Protein AF-H3HBF3-F1 (afdb_monomer_lite)

Structure (mmCIF, N/CA/C/O backbone):
data_AF-H3HBF3-F1
#
_entry.id   AF-H3HBF3-F1
#
loop_
_atom_site.group_PDB
_atom_site.id
_atom_site.type_symbol
_atom_site.label_atom_id
_atom_site.label_alt_id
_atom_site.label_comp_id
_atom_site.label_asym_id
_atom_site.label_entity_id
_atom_site.label_seq_id
_atom_site.pdbx_PDB_ins_code
_atom_site.Cartn_x
_atom_site.Cartn_y
_atom_site.Cartn_z
_atom_site.occupancy
_atom_site.B_iso_or_equiv
_atom_site.auth_seq_id
_atom_site.auth_comp_id
_atom_site.auth_asym_id
_atom_site.auth_atom_id
_atom_site.pdbx_PDB_model_num
ATOM 1 N N . MET A 1 1 ? 35.790 15.451 68.134 1.00 61.22 1 MET A N 1
ATOM 2 C CA . MET A 1 1 ? 35.251 16.235 66.993 1.00 61.22 1 MET A CA 1
ATOM 3 C C . MET A 1 1 ? 36.183 16.200 65.778 1.00 61.22 1 MET A C 1
ATOM 5 O O . MET A 1 1 ? 35.712 15.838 64.713 1.00 61.22 1 MET A O 1
ATOM 9 N N . LYS A 1 2 ? 37.495 16.465 65.924 1.00 71.06 2 LYS A N 1
ATOM 10 C CA . LYS A 1 2 ? 38.479 16.310 64.826 1.00 71.06 2 LYS A CA 1
ATOM 11 C C . LYS A 1 2 ? 38.533 14.896 64.229 1.00 71.06 2 LYS A C 1
ATOM 13 O O . LYS A 1 2 ? 38.604 14.757 63.019 1.00 71.06 2 LYS A O 1
ATOM 18 N N . GLU A 1 3 ? 38.403 13.863 65.058 1.00 75.19 3 GLU A N 1
ATOM 19 C CA . GLU A 1 3 ? 38.384 12.466 64.590 1.00 75.19 3 GLU A CA 1
ATOM 20 C C . GLU A 1 3 ? 37.154 12.120 63.742 1.00 75.19 3 GLU A C 1
ATOM 22 O O . GLU A 1 3 ? 37.237 11.296 62.841 1.00 75.19 3 GLU A O 1
ATOM 27 N N . LEU A 1 4 ? 36.022 12.790 63.981 1.00 75.75 4 LEU A N 1
ATOM 28 C CA . LEU A 1 4 ? 34.782 12.547 63.242 1.00 75.75 4 LEU A CA 1
ATOM 29 C C . LEU A 1 4 ? 34.831 13.180 61.842 1.00 75.75 4 LEU A C 1
ATOM 31 O O . LEU A 1 4 ? 34.313 12.612 60.887 1.00 75.75 4 LEU A O 1
ATOM 35 N N . LEU A 1 5 ? 35.509 14.327 61.724 1.00 73.94 5 LEU A N 1
ATOM 36 C CA . LEU A 1 5 ? 35.784 14.982 60.444 1.00 73.94 5 LEU A CA 1
ATOM 37 C C . LEU A 1 5 ? 36.803 14.193 59.616 1.00 73.94 5 LEU A C 1
ATOM 39 O O . LEU A 1 5 ? 36.559 13.954 58.440 1.00 73.94 5 LEU A O 1
ATOM 43 N N . LEU A 1 6 ? 37.880 13.709 60.243 1.00 78.12 6 LEU A N 1
ATOM 44 C CA . LEU A 1 6 ? 38.864 12.833 59.594 1.00 78.12 6 LEU A CA 1
ATOM 45 C C . LEU A 1 6 ? 38.233 11.529 59.095 1.00 78.12 6 LEU A C 1
ATOM 47 O O . LEU A 1 6 ? 38.548 11.072 58.000 1.00 78.12 6 LEU A O 1
ATOM 51 N N . TYR A 1 7 ? 37.306 10.957 59.866 1.00 77.75 7 TYR A N 1
ATOM 52 C CA . TYR A 1 7 ? 36.574 9.766 59.449 1.00 77.75 7 TYR A CA 1
ATOM 53 C C . TYR A 1 7 ? 35.676 10.025 58.229 1.00 77.75 7 TYR A C 1
ATOM 55 O O . TYR A 1 7 ? 35.668 9.209 57.313 1.00 77.75 7 TYR A O 1
ATOM 63 N N . GLU A 1 8 ? 34.951 11.149 58.169 1.00 71.06 8 GLU A N 1
ATOM 64 C CA . GLU A 1 8 ? 34.132 11.503 56.993 1.00 71.06 8 GLU A CA 1
ATOM 65 C C . GLU A 1 8 ? 34.975 11.822 55.755 1.00 71.06 8 GLU A C 1
ATOM 67 O O . GLU A 1 8 ? 34.680 11.345 54.660 1.00 71.06 8 GLU A O 1
ATOM 72 N N . GLU A 1 9 ? 36.065 12.566 55.920 1.00 76.00 9 GLU A N 1
ATOM 73 C CA . GLU A 1 9 ? 36.954 12.934 54.818 1.00 76.00 9 GLU A CA 1
ATOM 74 C C . GLU A 1 9 ? 37.641 11.695 54.221 1.00 76.00 9 GLU A C 1
ATOM 76 O O . GLU A 1 9 ? 37.708 11.538 53.002 1.00 76.00 9 GLU A O 1
ATOM 81 N N . GLN A 1 10 ? 38.026 10.734 55.068 1.00 74.81 10 GLN A N 1
ATOM 82 C CA . GLN A 1 10 ? 38.541 9.435 54.636 1.00 74.81 10 GLN A CA 1
ATOM 83 C C . GLN A 1 10 ? 37.452 8.564 53.984 1.00 74.81 10 GLN A C 1
ATOM 85 O O . GLN A 1 10 ? 37.728 7.819 53.039 1.00 74.81 10 GLN A O 1
ATOM 90 N N . ARG A 1 11 ? 36.195 8.669 54.433 1.00 70.69 11 ARG A N 1
ATOM 91 C CA . ARG A 1 11 ? 35.059 7.948 53.836 1.00 70.69 11 ARG A CA 1
ATOM 92 C C . ARG A 1 11 ? 34.704 8.477 52.443 1.00 70.69 11 ARG A C 1
ATOM 94 O O . ARG A 1 11 ? 34.339 7.681 51.575 1.00 70.69 11 ARG A O 1
ATOM 101 N N . LEU A 1 12 ? 34.833 9.787 52.221 1.00 67.69 12 LEU A N 1
ATOM 102 C CA . LEU A 1 12 ? 34.652 10.434 50.918 1.00 67.69 12 LEU A CA 1
ATOM 103 C C . LEU A 1 12 ? 35.855 10.198 49.990 1.00 67.69 12 LEU A C 1
ATOM 105 O O . LEU A 1 12 ? 35.659 9.829 48.834 1.00 67.69 12 LEU A O 1
ATOM 109 N N . GLY A 1 13 ? 37.085 10.318 50.503 1.00 69.06 13 GLY A N 1
ATOM 110 C CA . GLY A 1 13 ? 38.325 10.113 49.742 1.00 69.06 13 GLY A CA 1
ATOM 111 C C . GLY A 1 13 ? 38.521 8.681 49.234 1.00 69.06 13 GLY A C 1
ATOM 112 O O . GLY A 1 13 ? 39.077 8.478 48.159 1.00 69.06 13 GLY A O 1
ATOM 113 N N . ASN A 1 14 ? 37.986 7.686 49.949 1.00 70.69 14 ASN A N 1
ATOM 114 C CA . ASN A 1 14 ? 38.025 6.279 49.537 1.00 70.69 14 ASN A CA 1
ATOM 115 C C . ASN A 1 14 ? 36.893 5.880 48.567 1.00 70.69 14 ASN A C 1
ATOM 117 O O . ASN A 1 14 ? 36.740 4.696 48.267 1.00 70.69 14 ASN A O 1
ATOM 121 N N . GLY A 1 15 ? 36.055 6.822 48.114 1.00 60.47 15 GLY A N 1
ATOM 122 C CA . GLY A 1 15 ? 34.966 6.542 47.166 1.00 60.47 15 GLY A CA 1
ATOM 123 C C . GLY A 1 15 ? 33.865 5.613 47.704 1.00 60.47 15 GLY A C 1
ATOM 124 O O . GLY A 1 15 ? 33.044 5.107 46.940 1.00 60.47 15 GLY A O 1
ATOM 125 N N . LEU A 1 16 ? 33.807 5.375 49.021 1.00 57.94 16 LEU A N 1
ATOM 126 C CA . LEU A 1 16 ? 32.832 4.464 49.641 1.00 57.94 16 LEU A CA 1
ATOM 127 C C . LEU A 1 16 ? 31.390 4.985 49.536 1.00 57.94 16 LEU A C 1
ATOM 129 O O . LEU A 1 16 ? 30.446 4.194 49.538 1.00 57.94 16 LEU A O 1
ATOM 133 N N . ALA A 1 17 ? 31.209 6.305 49.421 1.00 56.38 17 ALA A N 1
ATOM 134 C CA . ALA A 1 17 ? 29.904 6.922 49.188 1.00 56.38 17 ALA A CA 1
ATOM 135 C C . ALA A 1 17 ? 29.362 6.607 47.780 1.00 56.38 17 ALA A C 1
ATOM 137 O O . ALA A 1 17 ? 28.198 6.234 47.639 1.00 56.38 17 ALA A O 1
ATOM 138 N N . THR A 1 18 ? 30.218 6.664 46.757 1.00 54.78 18 THR A N 1
ATOM 139 C CA . THR A 1 18 ? 29.896 6.277 45.374 1.00 54.78 18 THR A CA 1
ATOM 140 C C . THR A 1 18 ? 29.667 4.769 45.262 1.00 54.78 18 THR A C 1
ATOM 142 O O . THR A 1 18 ? 28.679 4.335 44.678 1.00 54.78 18 THR A O 1
ATOM 145 N N . GLN A 1 19 ? 30.486 3.962 45.946 1.00 54.47 19 GLN A N 1
ATOM 146 C CA . GLN A 1 19 ? 30.358 2.500 45.961 1.00 54.47 19 GLN A CA 1
ATOM 147 C C . GLN A 1 19 ? 29.068 1.997 46.644 1.00 54.47 19 GLN A C 1
ATOM 149 O O . GLN A 1 19 ? 28.591 0.902 46.337 1.00 54.47 19 GLN A O 1
ATOM 154 N N . ARG A 1 20 ? 28.480 2.779 47.566 1.00 54.47 20 ARG A N 1
ATOM 155 C CA . ARG A 1 20 ? 27.161 2.488 48.159 1.00 54.47 20 ARG A CA 1
ATOM 156 C C . ARG A 1 20 ? 25.996 2.890 47.257 1.00 54.47 20 ARG A C 1
ATOM 158 O O . ARG A 1 20 ? 25.002 2.169 47.250 1.00 54.47 20 ARG A O 1
ATOM 165 N N . MET A 1 21 ? 26.113 3.982 46.498 1.00 52.38 21 MET A N 1
ATOM 166 C CA . MET A 1 21 ? 25.098 4.362 45.506 1.00 52.38 21 MET A CA 1
ATOM 167 C C . MET A 1 21 ? 25.022 3.331 44.373 1.00 52.38 21 MET A C 1
ATOM 169 O O . MET A 1 21 ? 23.942 2.799 44.117 1.00 52.38 21 MET A O 1
ATOM 173 N N . ASP A 1 22 ? 26.166 2.941 43.803 1.00 51.56 22 ASP A N 1
ATOM 174 C CA . ASP A 1 22 ? 26.237 2.009 42.664 1.00 51.56 22 ASP A CA 1
ATOM 175 C C . ASP A 1 22 ? 25.873 0.553 43.010 1.00 51.56 22 ASP A C 1
ATOM 177 O O . ASP A 1 22 ? 25.608 -0.254 42.123 1.00 51.56 22 ASP A O 1
ATOM 181 N N . ARG A 1 23 ? 25.832 0.182 44.298 1.00 54.72 23 ARG A N 1
ATOM 182 C CA . ARG A 1 23 ? 25.410 -1.164 44.741 1.00 54.72 23 ARG A CA 1
ATOM 183 C C . ARG A 1 23 ? 23.905 -1.326 44.921 1.00 54.72 23 ARG A C 1
ATOM 185 O O . ARG A 1 23 ? 23.450 -2.451 45.111 1.00 54.72 23 ARG A O 1
ATOM 192 N N . SER A 1 24 ? 23.145 -0.234 44.920 1.00 54.19 24 SER A N 1
ATOM 193 C CA . SER A 1 24 ? 21.720 -0.274 45.273 1.00 54.19 24 SER A CA 1
ATOM 194 C C . SER A 1 24 ? 20.779 -0.453 44.081 1.00 54.19 24 SER A C 1
ATOM 196 O O . SER A 1 24 ? 19.608 -0.761 44.289 1.00 54.19 24 SER A O 1
ATOM 198 N N . LYS A 1 25 ? 21.280 -0.342 42.845 1.00 56.12 25 LYS A N 1
ATOM 199 C CA . LYS A 1 25 ? 20.540 -0.699 41.630 1.00 56.12 25 LYS A CA 1
ATOM 200 C C . LYS A 1 25 ? 21.495 -1.332 40.624 1.00 56.12 25 LYS A C 1
ATOM 202 O O . LYS A 1 25 ? 22.527 -0.753 40.302 1.00 56.12 25 LYS A O 1
ATOM 207 N N . SER A 1 26 ? 21.160 -2.527 40.137 1.00 62.09 26 SER A N 1
ATOM 208 C CA . SER A 1 26 ? 21.835 -3.098 38.964 1.00 62.09 26 SER A CA 1
ATOM 209 C C . SER A 1 26 ? 21.691 -2.119 37.791 1.00 62.09 26 SER A C 1
ATOM 211 O O . SER A 1 26 ? 20.635 -1.500 37.646 1.00 62.09 26 SER A O 1
ATOM 213 N N . LYS A 1 27 ? 22.704 -2.007 36.920 1.00 59.00 27 LYS A N 1
ATOM 214 C CA . LYS A 1 27 ? 22.585 -1.247 35.660 1.00 59.00 27 LYS A CA 1
ATOM 215 C C . LYS A 1 27 ? 21.344 -1.664 34.863 1.00 59.00 27 LYS A C 1
ATOM 217 O O . LYS A 1 27 ? 20.732 -0.824 34.224 1.00 59.00 27 LYS A O 1
ATOM 222 N N . GLU A 1 28 ? 20.928 -2.925 34.958 1.00 58.91 28 GLU A N 1
ATOM 223 C CA . GLU A 1 28 ? 19.710 -3.439 34.319 1.00 58.91 28 GLU A CA 1
ATOM 224 C C . GLU A 1 28 ? 18.435 -2.891 34.971 1.00 58.91 28 GLU A C 1
ATOM 226 O O . GLU A 1 28 ? 17.514 -2.516 34.261 1.00 58.91 28 GLU A O 1
ATOM 231 N N . GLN A 1 29 ? 18.391 -2.758 36.301 1.00 57.78 29 GLN A N 1
ATOM 232 C CA . GLN A 1 29 ? 17.255 -2.142 37.005 1.00 57.78 29 GLN A CA 1
ATOM 233 C C . GLN A 1 29 ? 17.170 -0.633 36.764 1.00 57.78 29 GLN A C 1
ATOM 235 O O . GLN A 1 29 ? 16.081 -0.067 36.777 1.00 57.78 29 GLN A O 1
ATOM 240 N N . GLN A 1 30 ? 18.312 0.025 36.558 1.00 57.91 30 GLN A N 1
ATOM 241 C CA . GLN A 1 30 ? 18.355 1.443 36.214 1.00 57.91 30 GLN A CA 1
ATOM 242 C C . GLN A 1 30 ? 17.895 1.670 34.765 1.00 57.91 30 GLN A C 1
ATOM 244 O O . GLN A 1 30 ? 17.031 2.505 34.533 1.00 57.91 30 GLN A O 1
A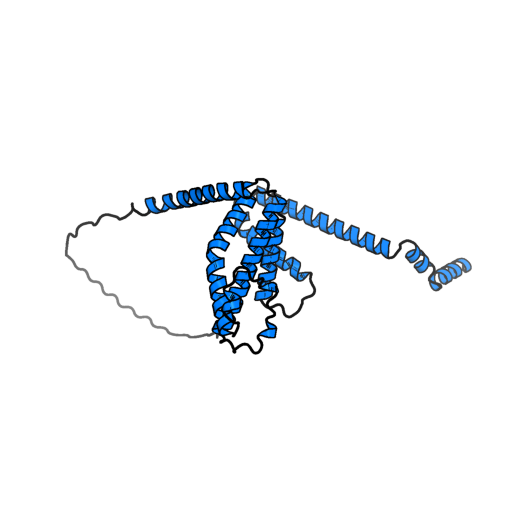TOM 249 N N . VAL A 1 31 ? 18.367 0.847 33.820 1.00 56.41 31 VAL A N 1
ATOM 250 C CA . VAL A 1 31 ? 17.905 0.857 32.420 1.00 56.41 31 VAL A CA 1
ATOM 251 C C . VAL A 1 31 ? 16.420 0.493 32.313 1.00 56.41 31 VAL A C 1
ATOM 253 O O . VAL A 1 31 ? 15.704 1.104 31.528 1.00 56.41 31 VAL A O 1
ATOM 256 N N . GLN A 1 32 ? 15.935 -0.455 33.118 1.00 57.00 32 GLN A N 1
ATOM 257 C CA . GLN A 1 32 ? 14.523 -0.833 33.144 1.00 57.00 32 GLN A CA 1
ATOM 258 C C . GLN A 1 32 ? 13.639 0.281 33.730 1.00 57.00 32 GLN A C 1
ATOM 260 O O . GLN A 1 32 ? 12.598 0.586 33.158 1.00 57.00 32 GLN A O 1
ATOM 265 N N . GLY A 1 33 ? 14.067 0.936 34.815 1.00 61.25 33 GLY A N 1
ATOM 266 C CA . GLY A 1 33 ? 13.334 2.063 35.402 1.00 61.25 33 GLY A CA 1
ATOM 267 C C . GLY A 1 33 ? 13.245 3.279 34.474 1.00 61.25 33 GLY A C 1
ATOM 268 O O . GLY A 1 33 ? 12.185 3.896 34.387 1.00 61.25 33 GLY A O 1
ATOM 269 N N . ASP A 1 34 ? 14.321 3.586 33.744 1.00 59.28 34 ASP A N 1
ATOM 270 C CA . ASP A 1 34 ? 14.332 4.675 32.759 1.00 59.28 34 ASP A CA 1
ATOM 271 C C . ASP A 1 34 ? 13.423 4.343 31.557 1.00 59.28 34 ASP A C 1
ATOM 273 O O . ASP A 1 34 ? 12.635 5.181 31.124 1.00 59.28 34 ASP A O 1
ATOM 277 N N . GLN A 1 35 ? 13.432 3.093 31.076 1.00 64.25 35 GLN A N 1
ATOM 278 C CA . GLN A 1 35 ? 12.541 2.642 29.997 1.00 64.25 35 GLN A CA 1
ATOM 279 C C . GLN A 1 35 ? 11.061 2.624 30.402 1.00 64.25 35 GLN A C 1
ATOM 281 O O . GLN A 1 35 ? 10.200 2.951 29.586 1.00 64.25 35 GLN A O 1
ATOM 286 N N . GLU A 1 36 ? 10.744 2.260 31.645 1.00 66.88 36 GLU A N 1
ATOM 287 C CA . GLU A 1 36 ? 9.374 2.285 32.169 1.00 66.88 36 GLU A CA 1
ATOM 288 C C . GLU A 1 36 ? 8.861 3.724 32.348 1.00 66.88 36 GLU A C 1
ATOM 290 O O . GLU A 1 36 ? 7.704 4.013 32.026 1.00 66.88 36 GLU A O 1
ATOM 295 N N . ALA A 1 37 ? 9.720 4.646 32.799 1.00 69.19 37 ALA A N 1
ATOM 296 C CA . ALA A 1 37 ? 9.390 6.065 32.903 1.00 69.19 37 ALA A CA 1
ATOM 297 C C . ALA A 1 37 ? 9.159 6.703 31.522 1.00 69.19 37 ALA A C 1
ATOM 299 O O . ALA A 1 37 ? 8.152 7.389 31.326 1.00 69.19 37 ALA A O 1
ATOM 300 N N . ASP A 1 38 ? 10.031 6.419 30.553 1.00 69.19 38 ASP A N 1
ATOM 301 C CA . ASP A 1 38 ? 9.903 6.915 29.181 1.00 69.19 38 ASP A CA 1
ATOM 302 C C . ASP A 1 38 ? 8.671 6.328 28.475 1.00 69.19 38 ASP A C 1
ATOM 304 O O . ASP A 1 38 ? 7.914 7.058 27.831 1.00 69.19 38 ASP A O 1
ATOM 308 N N . ALA A 1 39 ? 8.402 5.028 28.639 1.00 72.62 39 ALA A N 1
ATOM 309 C CA . ALA A 1 39 ? 7.202 4.392 28.096 1.00 72.62 39 ALA A CA 1
ATOM 310 C C . ALA A 1 39 ? 5.916 4.975 28.707 1.00 72.62 39 ALA A C 1
ATOM 312 O O . ALA A 1 39 ? 4.941 5.211 27.988 1.00 72.62 39 ALA A O 1
ATOM 313 N N . SER A 1 40 ? 5.922 5.259 30.013 1.00 77.75 40 SER A N 1
ATOM 314 C CA . SER A 1 40 ? 4.813 5.920 30.709 1.00 77.75 40 SER A CA 1
ATOM 315 C C . SER A 1 40 ? 4.591 7.347 30.197 1.00 77.75 40 SER A C 1
ATOM 317 O O . SER A 1 40 ? 3.457 7.737 29.913 1.00 77.75 40 SER A O 1
ATOM 319 N N . LEU A 1 41 ? 5.664 8.119 29.993 1.00 82.25 41 LEU A N 1
ATOM 320 C CA . LEU A 1 41 ? 5.580 9.464 29.425 1.00 82.25 41 LEU A CA 1
ATOM 321 C C . LEU A 1 41 ? 4.998 9.444 28.006 1.00 82.25 41 LEU A C 1
ATOM 323 O O . LEU A 1 41 ? 4.082 10.214 27.713 1.00 82.25 41 LEU A O 1
ATOM 327 N N . ILE A 1 42 ? 5.482 8.543 27.147 1.00 82.31 42 ILE A N 1
ATOM 328 C CA . ILE A 1 42 ? 4.960 8.367 25.785 1.00 82.31 42 ILE A CA 1
ATOM 329 C C . ILE A 1 42 ? 3.472 8.007 25.830 1.00 82.31 42 ILE A C 1
ATOM 331 O O . ILE A 1 42 ? 2.679 8.625 25.121 1.00 82.31 42 ILE A O 1
ATOM 335 N N . GLY A 1 43 ? 3.080 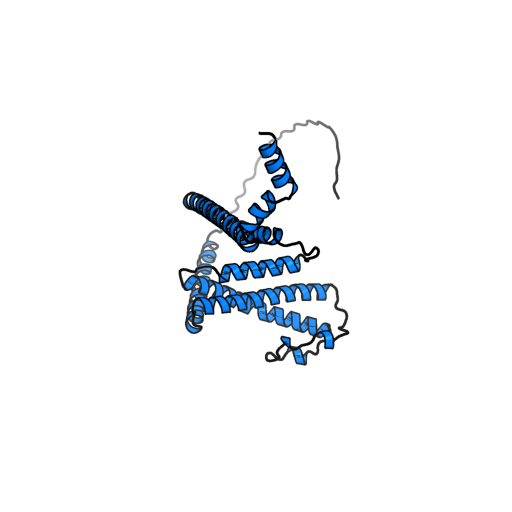7.063 26.692 1.00 81.69 43 GLY A N 1
ATOM 336 C CA . GLY A 1 43 ? 1.681 6.676 26.876 1.00 81.69 43 GLY A CA 1
ATOM 337 C C . GLY A 1 43 ? 0.792 7.856 27.279 1.00 81.69 43 GLY A C 1
ATOM 338 O O . GLY A 1 43 ? -0.252 8.076 26.667 1.00 81.69 43 GLY A O 1
ATOM 339 N N . ASN A 1 44 ? 1.242 8.669 28.237 1.00 83.75 44 ASN A N 1
ATOM 340 C CA . ASN A 1 44 ? 0.504 9.843 28.705 1.00 83.75 44 ASN A CA 1
ATOM 341 C C . ASN A 1 44 ? 0.351 10.913 27.618 1.00 83.75 44 ASN A C 1
ATOM 343 O O . ASN A 1 44 ? -0.742 11.448 27.436 1.00 83.75 44 ASN A O 1
ATOM 347 N N . VAL A 1 45 ? 1.422 11.209 26.871 1.00 87.81 45 VAL A N 1
ATOM 348 C CA . VAL A 1 45 ? 1.369 12.166 25.754 1.00 87.81 45 VAL A CA 1
ATOM 349 C C . VAL A 1 45 ? 0.421 11.659 24.669 1.00 87.81 45 VAL A C 1
ATOM 351 O O . VAL A 1 45 ? -0.453 12.401 24.230 1.00 87.81 45 VAL A O 1
ATOM 354 N N . MET A 1 46 ? 0.527 10.386 24.276 1.00 86.62 46 MET A N 1
ATOM 355 C CA . MET A 1 46 ? -0.368 9.793 23.278 1.00 86.62 46 MET A CA 1
ATOM 356 C C . MET A 1 46 ? -1.836 9.857 23.707 1.00 86.62 46 MET A C 1
ATOM 358 O O . MET A 1 46 ? -2.699 10.194 22.897 1.00 86.62 46 MET A O 1
ATOM 362 N N . GLN A 1 47 ? -2.126 9.562 24.975 1.00 87.25 47 GLN A N 1
ATOM 363 C CA . GLN A 1 47 ? -3.485 9.601 25.504 1.00 87.25 47 GLN A CA 1
ATOM 364 C C . GLN A 1 47 ? -4.040 11.032 25.571 1.00 87.25 47 GLN A C 1
ATOM 366 O O . GLN A 1 47 ? -5.203 11.250 25.225 1.00 87.25 47 GLN A O 1
ATOM 371 N N . ALA A 1 48 ? -3.218 12.011 25.960 1.00 89.75 48 ALA A N 1
ATOM 372 C CA . ALA A 1 48 ? -3.603 13.420 25.971 1.00 89.75 48 ALA A CA 1
ATOM 373 C C . ALA A 1 48 ? -3.899 13.944 24.555 1.00 89.75 48 ALA A C 1
ATOM 375 O O . ALA A 1 48 ? -4.940 14.564 24.330 1.00 89.75 48 ALA A O 1
ATOM 376 N N . GLU A 1 49 ? -3.033 13.641 23.584 1.00 89.19 49 GLU A N 1
ATOM 377 C CA . GLU A 1 49 ? -3.226 14.053 22.188 1.00 89.19 49 GLU A CA 1
ATOM 378 C C . GLU A 1 49 ? -4.448 13.388 21.546 1.00 89.19 49 GLU A C 1
ATOM 380 O O . GLU A 1 49 ? -5.192 14.038 20.809 1.00 89.19 49 GLU A O 1
ATOM 385 N N . LEU A 1 50 ? -4.722 12.119 21.869 1.00 87.75 50 LEU A N 1
ATOM 386 C CA . LEU A 1 50 ? -5.950 11.452 21.439 1.00 87.75 50 LEU A CA 1
ATOM 387 C C . LEU A 1 50 ? -7.195 12.167 21.986 1.00 87.75 50 LEU A C 1
ATOM 389 O O . LEU A 1 50 ? -8.136 12.416 21.233 1.00 87.75 50 LEU A O 1
ATOM 393 N N . GLY A 1 51 ? -7.184 12.543 23.268 1.00 88.25 51 GLY A N 1
ATOM 394 C CA . GLY A 1 51 ? -8.268 13.314 23.883 1.00 88.25 51 GLY A CA 1
ATOM 395 C C . GLY A 1 51 ? -8.500 14.660 23.190 1.00 88.25 51 GLY A C 1
ATOM 396 O O . GLY A 1 51 ? -9.641 15.011 22.886 1.00 88.25 51 GLY A O 1
ATOM 397 N N . ASN A 1 52 ? -7.422 15.379 22.864 1.00 89.00 52 ASN A N 1
ATOM 398 C CA . ASN A 1 52 ? -7.498 16.640 22.123 1.00 89.00 52 ASN A CA 1
ATOM 399 C C . ASN A 1 52 ? -8.106 16.444 20.727 1.00 89.00 52 ASN A C 1
ATOM 401 O O . ASN A 1 52 ? -9.005 17.190 20.336 1.00 89.00 52 ASN A O 1
ATOM 405 N N . LEU A 1 53 ? -7.651 15.435 19.978 1.00 88.38 53 LEU A N 1
ATOM 406 C CA . LEU A 1 53 ? -8.163 15.149 18.636 1.00 88.38 53 LEU A CA 1
ATOM 407 C C . LEU A 1 53 ? -9.653 14.801 18.648 1.00 88.38 53 LEU A C 1
ATOM 409 O O . LEU A 1 53 ? -10.395 15.318 17.813 1.00 88.38 53 LEU A O 1
ATOM 413 N N . LEU A 1 54 ? -10.095 13.981 19.605 1.00 87.56 54 LEU A N 1
ATOM 414 C CA . LEU A 1 54 ? -11.507 13.629 19.764 1.00 87.56 54 LEU A CA 1
ATOM 415 C C . LEU A 1 54 ? -12.364 14.864 20.061 1.00 87.56 54 LEU A C 1
ATOM 417 O O . LEU A 1 54 ? -13.369 15.080 19.388 1.00 87.56 54 LEU A O 1
ATOM 421 N N . ALA A 1 55 ? -11.928 15.731 20.979 1.00 89.56 55 ALA A N 1
ATOM 422 C CA . ALA A 1 55 ? -12.656 16.954 21.315 1.00 89.56 55 ALA A CA 1
ATOM 423 C C . ALA A 1 55 ? -12.811 17.904 20.111 1.00 89.56 55 ALA A C 1
ATOM 425 O O . ALA A 1 55 ? -13.857 18.533 19.924 1.00 89.56 55 ALA A O 1
ATOM 426 N N . VAL A 1 56 ? -11.779 18.016 19.266 1.00 87.44 56 VAL A N 1
ATOM 427 C CA . VAL A 1 56 ? -11.859 18.827 18.041 1.00 87.44 56 VAL A CA 1
ATOM 428 C C . VAL A 1 56 ? -12.758 18.146 17.003 1.00 87.44 56 VAL A C 1
ATOM 430 O O . VAL A 1 56 ? -13.531 18.840 16.341 1.00 87.44 56 VAL A O 1
ATOM 433 N N . TYR A 1 57 ? -12.712 16.815 16.877 1.00 86.75 57 TYR A N 1
ATOM 434 C CA . TYR A 1 57 ? -13.561 16.057 15.950 1.00 86.75 57 TYR A CA 1
ATOM 435 C C . TYR A 1 57 ? -15.046 16.185 16.285 1.00 86.75 57 TYR A C 1
ATOM 437 O O . TYR A 1 57 ? -15.842 16.498 15.402 1.00 86.75 57 TYR A O 1
ATOM 445 N N . GLU A 1 58 ? -15.413 16.030 17.558 1.00 88.81 58 GLU A N 1
ATOM 446 C CA . GLU A 1 58 ? -16.793 16.200 18.027 1.00 88.81 58 GLU A CA 1
ATOM 447 C C . GLU A 1 58 ? -17.332 17.602 17.723 1.00 88.81 58 GLU A C 1
ATOM 449 O O . GLU A 1 58 ? -18.503 17.774 17.379 1.00 88.81 58 GLU A O 1
ATOM 454 N N . ARG A 1 59 ? -16.468 18.620 17.807 1.00 90.69 59 ARG A N 1
ATOM 455 C CA . ARG A 1 59 ? -16.850 20.016 17.583 1.00 90.69 59 ARG A CA 1
ATOM 456 C C . ARG A 1 59 ? -16.872 20.411 16.105 1.00 90.69 59 ARG A C 1
ATOM 458 O O . ARG A 1 59 ? -17.666 21.271 15.722 1.00 90.69 59 ARG A O 1
ATOM 465 N N . PHE A 1 60 ? -16.010 19.817 15.279 1.00 88.81 60 PHE A N 1
ATOM 466 C CA . PHE A 1 60 ? -15.811 20.200 13.877 1.00 88.81 60 PHE A CA 1
ATOM 467 C C . PHE A 1 60 ? -15.627 18.988 12.941 1.00 88.81 60 PHE A C 1
ATOM 469 O O . PHE A 1 60 ? -14.614 18.895 12.242 1.00 88.81 60 PHE A O 1
ATOM 476 N N . PRO A 1 61 ? -16.613 18.080 12.833 1.00 83.00 61 PRO A N 1
ATOM 477 C CA . PRO A 1 61 ? -16.447 16.818 12.104 1.00 83.00 61 PRO A CA 1
ATOM 478 C C . PRO A 1 61 ? -16.160 17.018 10.607 1.00 83.00 61 PRO A C 1
ATOM 480 O O . PRO A 1 61 ? -15.361 16.297 10.010 1.00 83.00 61 PRO A O 1
ATOM 483 N N . SER A 1 62 ? -16.749 18.048 9.991 1.00 82.88 62 SER A N 1
ATOM 484 C CA . SER A 1 62 ? -16.547 18.370 8.572 1.00 82.88 62 SER A CA 1
ATOM 485 C C . SER A 1 62 ? -15.134 18.856 8.237 1.00 82.88 62 SER A C 1
ATOM 487 O O . SER A 1 62 ? -14.757 18.868 7.066 1.00 82.88 62 SER A O 1
ATOM 489 N N . GLN A 1 63 ? -14.340 19.242 9.240 1.00 81.06 63 GLN A N 1
ATOM 490 C CA . GLN A 1 63 ? -12.991 19.764 9.035 1.00 81.06 63 GLN A CA 1
ATOM 491 C C . GLN A 1 63 ? -11.914 18.676 9.060 1.00 81.06 63 GLN A C 1
ATOM 493 O O . GLN A 1 63 ? -10.771 18.979 8.742 1.00 81.06 63 GLN A O 1
ATOM 498 N N . PHE A 1 64 ? -12.241 17.419 9.384 1.00 76.56 64 PHE A N 1
ATOM 499 C CA . PHE A 1 64 ? -11.228 16.371 9.577 1.00 76.56 64 PHE A CA 1
ATOM 500 C C . PHE A 1 64 ? -10.810 15.617 8.316 1.00 76.56 64 PHE A C 1
ATOM 502 O O . PHE A 1 64 ? -9.685 15.130 8.264 1.00 76.56 64 PHE A O 1
ATOM 509 N N . LEU A 1 65 ? -11.646 15.561 7.275 1.00 68.06 65 LEU A N 1
ATOM 510 C CA . LEU A 1 65 ? -11.403 14.665 6.136 1.00 68.06 65 LEU A CA 1
ATOM 511 C C . LEU A 1 65 ? -10.090 14.968 5.382 1.00 68.06 65 LEU A C 1
ATOM 513 O O . LEU A 1 65 ? -9.289 14.071 5.128 1.00 68.06 65 LEU A O 1
ATOM 517 N N . THR A 1 66 ? -9.837 16.234 5.038 1.00 65.56 66 THR A N 1
ATOM 518 C CA . THR A 1 66 ? -8.611 16.639 4.322 1.00 65.56 66 THR A CA 1
ATOM 519 C C . THR A 1 66 ? -7.365 16.614 5.225 1.00 65.56 66 THR A C 1
ATOM 521 O O . THR A 1 66 ? -6.325 16.110 4.785 1.00 65.56 66 THR A O 1
ATOM 524 N N . PRO A 1 67 ? -7.422 17.085 6.489 1.00 76.38 67 PRO A N 1
ATOM 525 C CA . PRO A 1 67 ? -6.315 16.942 7.433 1.00 76.38 67 PRO A CA 1
ATOM 526 C C . PRO A 1 67 ? -5.891 15.500 7.713 1.00 76.38 67 PRO A C 1
ATOM 528 O O . PRO A 1 67 ? -4.709 15.291 7.969 1.00 76.38 67 PRO A O 1
ATOM 531 N N . SER A 1 68 ? -6.780 14.505 7.612 1.00 79.00 68 SER A N 1
ATOM 532 C CA . SER A 1 68 ? -6.420 13.098 7.849 1.00 79.00 68 SER A CA 1
ATOM 533 C C . SER A 1 68 ? -5.309 12.601 6.920 1.00 79.00 68 SER A C 1
ATOM 535 O O . SER A 1 68 ? -4.346 11.992 7.383 1.00 79.00 68 SER A O 1
ATOM 537 N N . ILE A 1 69 ? -5.378 12.906 5.618 1.00 82.06 69 ILE A N 1
ATOM 538 C CA . ILE A 1 69 ? -4.351 12.473 4.651 1.00 82.06 69 ILE A CA 1
ATOM 539 C C . ILE A 1 69 ? -3.007 13.143 4.961 1.00 82.06 69 ILE A C 1
ATOM 541 O O . ILE A 1 69 ? -1.957 12.493 4.944 1.00 82.06 69 ILE A O 1
ATOM 545 N N . LYS A 1 70 ? -3.040 14.444 5.275 1.00 86.25 70 LYS A N 1
ATOM 546 C CA . LYS A 1 70 ? -1.844 15.194 5.673 1.00 86.25 70 LYS A CA 1
ATOM 547 C C . LYS A 1 70 ? -1.249 14.627 6.965 1.00 86.25 70 LYS A C 1
ATOM 549 O O . LYS A 1 70 ? -0.050 14.383 7.010 1.00 86.25 70 LYS A O 1
ATOM 554 N N . GLY A 1 71 ? -2.081 14.343 7.966 1.00 88.25 71 GLY A N 1
ATOM 555 C CA . GLY A 1 71 ? -1.664 13.773 9.246 1.00 88.25 71 GLY A CA 1
ATOM 556 C C . GLY A 1 71 ? -0.968 12.420 9.100 1.00 88.25 71 GLY A C 1
ATOM 557 O O . GLY A 1 71 ? 0.075 12.203 9.710 1.00 88.25 71 GLY A O 1
ATOM 558 N N . ILE A 1 72 ? -1.466 11.537 8.226 1.00 90.06 72 ILE A N 1
ATOM 559 C CA . ILE A 1 72 ? -0.815 10.245 7.939 1.00 90.06 72 ILE A CA 1
ATOM 560 C C . ILE A 1 72 ? 0.584 10.454 7.337 1.00 90.06 72 ILE A C 1
ATOM 562 O O . ILE A 1 72 ? 1.543 9.776 7.711 1.00 90.06 72 ILE A O 1
ATOM 566 N N . ARG A 1 73 ? 0.736 11.408 6.411 1.00 88.50 73 ARG A N 1
ATOM 567 C CA . ARG A 1 73 ? 2.045 11.738 5.821 1.00 88.50 73 ARG A CA 1
ATOM 568 C C . ARG A 1 73 ? 3.002 12.359 6.843 1.00 88.50 73 ARG A C 1
ATOM 570 O O . ARG A 1 73 ? 4.190 12.024 6.854 1.00 88.50 73 ARG A O 1
ATOM 577 N N . ASP A 1 74 ? 2.495 13.246 7.690 1.00 89.06 74 ASP A N 1
ATOM 578 C CA . ASP A 1 74 ? 3.274 13.882 8.752 1.00 89.06 74 ASP A CA 1
ATOM 579 C C . ASP A 1 74 ? 3.743 12.831 9.776 1.00 89.06 74 ASP A C 1
ATOM 581 O O . ASP A 1 74 ? 4.909 12.843 10.171 1.00 89.06 74 ASP A O 1
ATOM 585 N N . SER A 1 75 ? 2.891 11.854 10.113 1.00 89.62 75 SER A N 1
ATOM 586 C CA . SER A 1 75 ? 3.234 10.718 10.980 1.00 89.62 75 SER A CA 1
ATOM 587 C C . SER A 1 75 ? 4.370 9.868 10.401 1.00 89.62 75 SER A C 1
ATOM 589 O O . SER A 1 75 ? 5.355 9.597 11.089 1.00 89.62 75 SER A O 1
ATOM 591 N N . TYR A 1 76 ? 4.309 9.523 9.112 1.00 90.19 76 TYR A N 1
ATOM 592 C CA . TYR A 1 76 ? 5.411 8.824 8.443 1.00 90.19 76 TYR A CA 1
ATOM 593 C C . TYR A 1 76 ? 6.721 9.624 8.485 1.00 90.19 76 TYR A C 1
ATOM 595 O O . TYR A 1 76 ? 7.786 9.094 8.805 1.00 90.19 76 TYR A O 1
ATOM 603 N N . SER A 1 77 ? 6.640 10.926 8.207 1.00 87.75 77 SER A N 1
ATOM 604 C CA . SER A 1 77 ? 7.802 11.820 8.225 1.00 87.75 77 SER A CA 1
ATOM 605 C C . SER A 1 77 ? 8.425 11.912 9.621 1.00 87.75 77 SER A C 1
ATOM 607 O O . SER A 1 77 ? 9.648 11.939 9.751 1.00 87.75 77 SER A O 1
ATOM 609 N N . PHE A 1 78 ? 7.598 11.916 10.668 1.00 86.75 78 PHE A N 1
ATOM 610 C CA . PHE A 1 78 ? 8.046 11.873 12.057 1.00 86.75 78 PHE A CA 1
ATOM 611 C C . PHE A 1 78 ? 8.791 10.569 12.380 1.00 86.75 78 PHE A C 1
ATOM 613 O O . PHE A 1 78 ? 9.882 10.616 12.945 1.00 86.75 78 PHE A O 1
ATOM 620 N N . GLN A 1 79 ? 8.277 9.412 11.946 1.00 85.06 79 GLN A N 1
ATOM 621 C CA . GLN A 1 79 ? 8.945 8.119 12.160 1.00 85.06 79 GLN A CA 1
ATOM 622 C C . GLN A 1 79 ? 10.316 8.034 11.474 1.00 85.06 79 GLN A C 1
ATOM 624 O O . GLN A 1 79 ? 11.242 7.423 12.009 1.00 85.06 79 GLN A O 1
ATOM 629 N N . LEU A 1 80 ? 10.471 8.667 10.308 1.00 80.50 80 LEU A N 1
ATOM 630 C CA . LEU A 1 80 ? 11.750 8.713 9.599 1.00 80.50 80 LEU A CA 1
ATOM 631 C C . LEU A 1 80 ? 12.803 9.570 10.312 1.00 80.50 80 LEU A C 1
ATOM 633 O O . LEU A 1 80 ? 13.979 9.216 10.276 1.00 80.50 80 LEU A O 1
ATOM 637 N N . ARG A 1 81 ? 12.402 10.666 10.974 1.00 76.38 81 ARG A N 1
ATOM 638 C CA . ARG A 1 81 ? 13.327 11.563 11.699 1.00 76.38 81 ARG A CA 1
ATOM 639 C C . ARG A 1 81 ? 14.013 10.887 12.885 1.00 76.38 81 ARG A C 1
ATOM 641 O O . ARG A 1 81 ? 15.121 11.273 13.237 1.00 76.38 81 ARG A O 1
ATOM 648 N N . ASN A 1 82 ? 13.388 9.860 13.454 1.00 65.00 82 ASN A N 1
ATOM 649 C CA . ASN A 1 82 ? 13.914 9.128 14.607 1.00 65.00 82 ASN A CA 1
ATOM 650 C C . ASN A 1 82 ? 14.864 7.982 14.211 1.00 65.00 82 ASN A C 1
ATOM 652 O O . ASN A 1 82 ? 15.353 7.260 15.079 1.00 65.00 82 ASN A O 1
ATOM 656 N N . LYS A 1 83 ? 15.133 7.788 12.911 1.00 65.50 83 LYS A N 1
ATOM 657 C CA . LYS A 1 83 ? 16.020 6.738 12.395 1.00 65.50 83 LYS A CA 1
ATOM 658 C C . LYS A 1 83 ? 17.312 7.379 11.866 1.00 65.50 83 LYS A C 1
ATOM 660 O O . LYS A 1 83 ? 17.214 8.364 11.135 1.00 65.50 83 LYS A O 1
ATOM 665 N N . PRO A 1 84 ? 18.514 6.859 12.195 1.00 56.81 84 PRO A N 1
ATOM 666 C CA . PRO A 1 84 ? 19.764 7.442 11.712 1.00 56.81 84 PRO A CA 1
ATOM 667 C C . PRO A 1 84 ? 19.740 7.486 10.184 1.00 56.81 84 PRO A C 1
ATOM 669 O O . PRO A 1 84 ? 19.498 6.471 9.524 1.00 56.81 84 PRO A O 1
ATOM 672 N N . ALA A 1 85 ? 19.917 8.686 9.634 1.00 55.38 85 ALA A N 1
ATOM 673 C CA . ALA A 1 85 ? 19.788 8.943 8.211 1.00 55.38 85 ALA A CA 1
ATOM 674 C C . ALA A 1 85 ? 20.785 8.078 7.427 1.00 55.38 85 ALA A C 1
ATOM 676 O O . ALA A 1 85 ? 21.994 8.297 7.467 1.00 55.38 85 ALA A O 1
ATOM 677 N N . SER A 1 86 ? 20.277 7.099 6.677 1.00 57.31 86 SER A N 1
ATOM 678 C CA . SER A 1 86 ? 21.034 6.540 5.561 1.00 57.31 86 SER A CA 1
ATOM 679 C C . SER A 1 86 ? 21.058 7.628 4.492 1.00 57.31 86 SER A C 1
ATOM 681 O O . SER A 1 86 ? 20.036 7.895 3.861 1.00 57.31 86 SER A O 1
ATOM 683 N N . ALA A 1 87 ? 22.196 8.310 4.371 1.00 54.28 87 ALA A N 1
ATOM 684 C CA . ALA A 1 87 ? 22.354 9.605 3.709 1.00 54.28 87 ALA A CA 1
ATOM 685 C C . ALA A 1 87 ? 21.950 9.673 2.218 1.00 54.28 87 ALA A C 1
ATOM 687 O O . ALA A 1 87 ? 21.994 10.753 1.648 1.00 54.28 87 ALA A O 1
ATOM 688 N N . ASN A 1 88 ? 21.516 8.575 1.586 1.00 53.78 88 ASN A N 1
ATOM 689 C CA . ASN A 1 88 ? 21.350 8.488 0.131 1.00 53.78 88 ASN A CA 1
ATOM 690 C C . ASN A 1 88 ? 20.053 7.788 -0.327 1.00 53.78 88 ASN A C 1
ATOM 692 O O . ASN A 1 88 ? 20.041 7.179 -1.397 1.00 53.78 88 ASN A O 1
ATOM 696 N N . SER A 1 89 ? 18.954 7.794 0.441 1.00 60.72 89 SER A N 1
ATOM 697 C CA . SER A 1 89 ? 17.724 7.168 -0.073 1.00 60.72 89 SER A CA 1
ATOM 698 C C . SER A 1 89 ? 17.131 8.007 -1.205 1.00 60.72 89 SER A C 1
ATOM 700 O O . SER A 1 89 ? 16.624 9.100 -0.951 1.00 60.72 89 SER A O 1
ATOM 702 N N . SER A 1 90 ? 17.177 7.493 -2.437 1.00 77.06 90 SER A N 1
ATOM 703 C CA . SER A 1 90 ? 16.518 8.118 -3.585 1.00 77.06 90 SER A CA 1
ATOM 704 C C . SER A 1 90 ? 15.032 8.363 -3.297 1.00 77.06 90 SER A C 1
ATOM 706 O O . SER A 1 90 ? 14.405 7.636 -2.517 1.00 77.06 90 SER A O 1
ATOM 708 N N . ILE A 1 91 ? 14.456 9.386 -3.935 1.00 80.38 91 ILE A N 1
ATOM 709 C CA . ILE A 1 91 ? 13.031 9.741 -3.803 1.00 80.38 91 ILE A CA 1
ATOM 710 C C . ILE A 1 91 ? 12.147 8.509 -4.054 1.00 80.38 91 ILE A C 1
ATOM 712 O O . ILE A 1 91 ? 11.210 8.252 -3.298 1.00 80.38 91 ILE A O 1
ATOM 716 N N . THR A 1 92 ? 12.510 7.693 -5.047 1.00 79.00 92 THR A N 1
ATOM 717 C CA . THR A 1 92 ? 11.857 6.422 -5.376 1.00 79.00 92 THR A CA 1
ATOM 718 C C . THR A 1 92 ? 11.819 5.477 -4.174 1.00 79.00 92 THR A C 1
ATOM 720 O O . THR A 1 92 ? 10.745 5.038 -3.767 1.00 79.00 92 THR A O 1
ATOM 723 N N . VAL A 1 93 ? 12.956 5.232 -3.514 1.00 82.00 93 VAL A N 1
ATOM 724 C CA . VAL A 1 93 ? 13.018 4.377 -2.313 1.00 82.00 93 VAL A CA 1
ATOM 725 C C . VAL A 1 93 ? 12.186 4.957 -1.164 1.00 82.00 93 VAL A C 1
ATOM 727 O O . VAL A 1 93 ? 11.540 4.207 -0.431 1.00 82.00 93 VAL A O 1
ATOM 730 N N . GLY A 1 94 ? 12.170 6.284 -1.004 1.00 84.62 94 GLY A N 1
ATOM 731 C CA . GLY A 1 94 ? 11.322 6.968 -0.025 1.00 84.62 94 GLY A CA 1
ATOM 732 C C . GLY A 1 94 ? 9.828 6.720 -0.257 1.00 84.62 94 GLY A C 1
ATOM 733 O O . GLY A 1 94 ? 9.106 6.394 0.689 1.00 84.62 94 GLY A O 1
ATOM 734 N N . ASN A 1 95 ? 9.389 6.797 -1.516 1.00 86.56 95 ASN A N 1
ATOM 735 C CA . ASN A 1 95 ? 8.006 6.544 -1.920 1.00 86.56 95 ASN A CA 1
ATOM 736 C C . ASN A 1 95 ? 7.599 5.082 -1.697 1.00 86.56 95 ASN A C 1
ATOM 738 O O . ASN A 1 95 ? 6.527 4.826 -1.153 1.00 86.56 95 ASN A O 1
ATOM 742 N N . LEU A 1 96 ? 8.461 4.120 -2.043 1.00 88.94 96 LEU A N 1
ATOM 743 C CA . LEU A 1 96 ? 8.180 2.697 -1.815 1.00 88.94 96 LEU A CA 1
ATOM 744 C C . LEU A 1 96 ? 8.046 2.379 -0.319 1.00 88.94 96 LEU A C 1
ATOM 746 O O . LEU A 1 96 ? 7.120 1.679 0.089 1.00 88.94 96 LEU A O 1
ATOM 750 N N . LYS A 1 97 ? 8.915 2.951 0.524 1.00 90.44 97 LYS A N 1
ATOM 751 C CA . LYS A 1 97 ? 8.809 2.819 1.987 1.00 90.44 97 LYS A CA 1
ATOM 752 C C . LYS A 1 97 ? 7.509 3.421 2.529 1.00 90.44 97 LYS A C 1
ATOM 754 O O . LYS A 1 97 ? 6.905 2.839 3.429 1.00 90.44 97 LYS A O 1
ATOM 759 N N . TYR A 1 98 ? 7.055 4.542 1.965 1.00 91.75 98 TYR A N 1
ATOM 760 C CA . TYR A 1 98 ? 5.777 5.143 2.345 1.00 91.75 98 TYR A CA 1
ATOM 761 C C . TYR A 1 98 ? 4.587 4.250 1.972 1.00 91.75 98 TYR A C 1
ATOM 763 O O . TYR A 1 98 ? 3.672 4.091 2.776 1.00 91.75 98 TYR A O 1
ATOM 771 N N . LEU A 1 99 ? 4.616 3.601 0.803 1.00 92.50 99 LEU A N 1
ATOM 772 C CA . LEU A 1 99 ? 3.590 2.621 0.426 1.00 92.50 99 LEU A CA 1
ATOM 773 C C . LEU A 1 99 ? 3.535 1.451 1.416 1.00 92.50 99 LEU A C 1
ATOM 775 O O . LEU A 1 99 ? 2.446 1.073 1.845 1.00 92.50 99 LEU A O 1
ATOM 779 N N . CYS A 1 100 ? 4.689 0.918 1.832 1.00 93.38 100 CYS A N 1
ATOM 780 C CA . CYS A 1 100 ? 4.749 -0.125 2.860 1.00 93.38 100 CYS A CA 1
ATOM 781 C C . CYS A 1 100 ? 4.122 0.334 4.181 1.00 93.38 100 CYS A C 1
ATOM 783 O O . CYS A 1 100 ? 3.346 -0.408 4.778 1.00 93.38 100 CYS A O 1
ATOM 785 N N . TYR A 1 101 ? 4.428 1.558 4.613 1.00 94.06 101 TYR A N 1
ATOM 786 C CA . TYR A 1 101 ? 3.840 2.154 5.811 1.00 94.06 101 TYR A CA 1
ATOM 787 C C . TYR A 1 101 ? 2.309 2.255 5.712 1.00 94.06 101 TYR A C 1
ATOM 789 O O . TYR A 1 101 ? 1.604 1.844 6.632 1.00 94.06 101 TYR A O 1
ATOM 797 N N . LEU A 1 102 ? 1.777 2.718 4.575 1.00 94.38 102 LEU A N 1
ATOM 798 C CA . LEU A 1 102 ? 0.329 2.769 4.349 1.00 94.38 102 LEU A CA 1
ATOM 799 C C . LEU A 1 102 ? -0.307 1.376 4.384 1.00 94.38 102 LEU A C 1
ATOM 801 O O . LEU A 1 102 ? -1.332 1.193 5.034 1.00 94.38 102 LEU A O 1
ATOM 805 N N . ALA A 1 103 ? 0.303 0.388 3.725 1.00 94.44 103 ALA A N 1
ATOM 806 C CA . ALA A 1 103 ? -0.204 -0.982 3.729 1.00 94.44 103 ALA A CA 1
ATOM 807 C C . ALA A 1 103 ? -0.239 -1.578 5.146 1.00 94.44 103 ALA A C 1
ATOM 809 O O . ALA A 1 103 ? -1.208 -2.244 5.503 1.00 94.44 103 ALA A O 1
ATOM 810 N N . GLN A 1 104 ? 0.775 -1.299 5.971 1.00 93.81 104 GLN A N 1
ATOM 811 C CA . GLN A 1 104 ? 0.812 -1.727 7.372 1.00 93.81 104 GLN A CA 1
ATOM 812 C C . GLN A 1 104 ? -0.304 -1.091 8.200 1.00 93.81 104 GLN A C 1
ATOM 814 O O . GLN A 1 104 ? -0.966 -1.803 8.951 1.00 93.81 104 GLN A O 1
ATOM 819 N N . ILE A 1 105 ? -0.545 0.216 8.039 1.00 93.19 105 ILE A N 1
ATOM 820 C CA . ILE A 1 105 ? -1.658 0.893 8.719 1.00 93.19 105 ILE A CA 1
ATOM 821 C C . ILE A 1 105 ? -2.977 0.246 8.325 1.00 93.19 105 ILE A C 1
ATOM 823 O O . ILE A 1 105 ? -3.721 -0.174 9.202 1.00 93.19 105 ILE A O 1
ATOM 827 N N . ILE A 1 106 ? -3.251 0.131 7.022 1.00 94.38 106 ILE A N 1
ATOM 828 C CA . ILE A 1 106 ? -4.517 -0.417 6.521 1.00 94.38 106 ILE A CA 1
ATOM 829 C C . ILE A 1 106 ? -4.725 -1.848 7.042 1.00 94.38 106 ILE A C 1
ATOM 831 O O . ILE A 1 106 ? -5.817 -2.187 7.481 1.00 94.38 106 ILE A O 1
ATOM 835 N N . ALA A 1 107 ? -3.681 -2.679 7.075 1.00 93.25 107 ALA A N 1
ATOM 836 C CA . ALA A 1 107 ? -3.776 -4.040 7.606 1.00 93.25 107 ALA A CA 1
ATOM 837 C C . ALA A 1 107 ? -4.061 -4.108 9.120 1.00 93.25 107 ALA A C 1
ATOM 839 O O . ALA A 1 107 ? -4.618 -5.104 9.584 1.00 93.25 107 ALA A O 1
ATOM 840 N N . ALA A 1 108 ? -3.654 -3.084 9.877 1.00 91.88 108 ALA A N 1
ATOM 841 C CA . ALA A 1 108 ? -3.757 -3.024 11.334 1.00 91.88 108 ALA A CA 1
ATOM 842 C C . ALA A 1 108 ? -4.999 -2.271 11.841 1.00 91.88 108 ALA A C 1
ATOM 844 O O . ALA A 1 108 ? -5.226 -2.233 13.051 1.00 91.88 108 ALA A O 1
ATOM 845 N N . LEU A 1 109 ? -5.791 -1.660 10.952 1.00 91.81 109 LEU A N 1
ATOM 846 C CA . LEU A 1 109 ? -7.015 -0.970 11.353 1.00 91.81 109 LEU A CA 1
ATOM 847 C C . LEU A 1 109 ? -8.032 -1.966 11.937 1.00 91.81 109 LEU A C 1
ATOM 849 O O . LEU A 1 109 ? -8.215 -3.041 11.358 1.00 91.81 109 LEU A O 1
ATOM 853 N N . PRO A 1 110 ? -8.706 -1.620 13.051 1.00 91.81 110 PRO A N 1
ATOM 854 C CA . PRO A 1 110 ? -9.769 -2.429 13.634 1.00 91.81 110 PRO A CA 1
ATOM 855 C C . PRO A 1 110 ? -11.089 -2.156 12.900 1.00 91.81 110 PRO A C 1
ATOM 857 O O . PRO A 1 110 ? -11.865 -1.300 13.311 1.00 91.81 110 PRO A O 1
ATOM 860 N N . TYR A 1 111 ? -11.330 -2.848 11.787 1.00 90.31 111 TYR A N 1
ATOM 861 C CA . TYR A 1 111 ? -12.584 -2.713 11.044 1.00 90.31 111 TYR A CA 1
ATOM 862 C C . TYR A 1 111 ? -13.749 -3.272 11.862 1.00 90.31 111 TYR A C 1
ATOM 864 O O . TYR A 1 111 ? -13.676 -4.391 12.375 1.00 90.31 111 TYR A O 1
ATOM 872 N N . GLU A 1 112 ? -14.828 -2.500 11.964 1.00 86.00 112 GLU A N 1
ATOM 873 C CA . GLU A 1 112 ? -15.994 -2.869 12.777 1.00 86.00 112 GLU A CA 1
ATOM 874 C C . GLU A 1 112 ? -17.002 -3.704 11.983 1.00 86.00 112 GLU A C 1
ATOM 876 O O . GLU A 1 112 ? -17.717 -4.538 12.541 1.00 86.00 112 GLU A O 1
ATOM 881 N N . VAL A 1 113 ? -17.049 -3.498 10.664 1.00 86.75 113 VAL A N 1
ATOM 882 C CA . VAL A 1 113 ? -18.013 -4.135 9.765 1.00 86.75 113 VAL A CA 1
ATOM 883 C C . VAL A 1 113 ? -17.271 -4.863 8.652 1.00 86.75 113 VAL A C 1
ATOM 885 O O . VAL A 1 113 ? -16.389 -4.298 8.015 1.00 86.75 113 VAL A O 1
ATOM 888 N N . GLU A 1 114 ? -17.678 -6.098 8.343 1.00 82.38 114 GLU A N 1
ATOM 889 C CA . GLU A 1 114 ? -17.049 -6.927 7.298 1.00 82.38 114 GLU A CA 1
ATOM 890 C C . GLU A 1 114 ? -16.996 -6.245 5.917 1.00 82.38 114 GLU A C 1
ATOM 892 O O . GLU A 1 114 ? -16.064 -6.468 5.144 1.00 82.38 114 GLU A O 1
ATOM 897 N N . ASN A 1 115 ? -17.969 -5.381 5.616 1.00 84.25 115 ASN A N 1
ATOM 898 C CA . ASN A 1 115 ? -18.044 -4.643 4.355 1.00 84.25 115 ASN A CA 1
ATOM 899 C C . ASN A 1 115 ? -16.858 -3.688 4.142 1.00 84.25 115 ASN A C 1
ATOM 901 O O . ASN A 1 115 ? -16.496 -3.426 2.998 1.00 84.25 115 ASN A O 1
ATOM 905 N N . GLU A 1 116 ? -16.230 -3.180 5.204 1.00 88.19 116 GLU A N 1
ATOM 906 C CA . GLU A 1 116 ? -15.112 -2.233 5.105 1.00 88.19 116 GLU A CA 1
ATOM 907 C C . GLU A 1 116 ? -13.850 -2.872 4.490 1.00 88.19 116 GLU A C 1
ATOM 909 O O . GLU A 1 116 ? -13.396 -2.402 3.439 1.00 88.19 116 GLU A O 1
ATOM 914 N N . PRO A 1 117 ? -13.289 -3.974 5.037 1.00 91.50 117 PRO A N 1
ATOM 915 C CA . PRO A 1 117 ? -12.159 -4.656 4.415 1.00 91.50 117 PRO A CA 1
ATOM 916 C C . PRO A 1 117 ? -12.546 -5.310 3.084 1.00 91.50 117 PRO A C 1
ATOM 918 O O . PRO A 1 117 ? -11.711 -5.376 2.180 1.00 91.50 117 PRO A O 1
ATOM 921 N N . LEU A 1 118 ? -13.802 -5.746 2.911 1.00 87.94 118 LEU A N 1
ATOM 922 C CA . LEU A 1 118 ? -14.292 -6.253 1.625 1.00 87.94 118 LEU A CA 1
ATOM 923 C C . LEU A 1 118 ? -14.273 -5.175 0.537 1.00 87.94 118 LEU A C 1
ATOM 925 O O . LEU A 1 118 ? -13.823 -5.451 -0.575 1.00 87.94 118 LEU A O 1
ATOM 929 N N . TYR A 1 119 ? -14.672 -3.942 0.854 1.00 89.50 119 TYR A N 1
ATOM 930 C CA . TYR A 1 119 ? -14.603 -2.819 -0.079 1.00 89.50 119 TYR A CA 1
ATOM 931 C C . TYR A 1 119 ? -13.154 -2.491 -0.474 1.00 89.50 119 TYR A C 1
ATOM 933 O O . TYR A 1 119 ? -12.858 -2.253 -1.647 1.00 89.50 119 TYR A O 1
ATOM 941 N N . ILE A 1 120 ? -12.213 -2.564 0.470 1.00 93.38 120 ILE A N 1
ATOM 942 C CA . ILE A 1 120 ? -10.782 -2.394 0.177 1.00 93.38 120 ILE A CA 1
ATOM 943 C C . ILE A 1 120 ? -10.280 -3.511 -0.747 1.00 93.38 120 ILE A C 1
ATOM 945 O O . ILE A 1 120 ? -9.610 -3.239 -1.746 1.00 93.38 120 ILE A O 1
ATOM 949 N N . ILE A 1 121 ? -10.638 -4.768 -0.467 1.00 92.06 121 ILE A N 1
ATOM 950 C CA . ILE A 1 121 ? -10.301 -5.916 -1.322 1.00 92.06 121 ILE A CA 1
ATOM 951 C C . ILE A 1 121 ? -10.893 -5.747 -2.726 1.00 92.06 121 ILE A C 1
ATOM 953 O O . ILE A 1 121 ? -10.211 -6.041 -3.711 1.00 92.06 121 ILE A O 1
ATOM 957 N N . TYR A 1 122 ? -12.127 -5.254 -2.833 1.00 90.81 122 TYR A N 1
ATOM 958 C CA . TYR A 1 122 ? -12.775 -4.936 -4.103 1.00 90.81 122 TYR A CA 1
ATOM 959 C C . TYR A 1 122 ? -11.953 -3.916 -4.906 1.00 90.81 122 TYR A C 1
ATOM 961 O O . TYR A 1 122 ? -11.628 -4.171 -6.070 1.00 90.81 122 TYR A O 1
ATOM 969 N N . LEU A 1 123 ? -11.546 -2.805 -4.279 1.00 92.19 123 LEU A N 1
ATOM 970 C CA . LEU A 1 123 ? -10.728 -1.772 -4.924 1.00 92.19 123 LEU A CA 1
ATOM 971 C C . LEU A 1 123 ? -9.369 -2.319 -5.382 1.00 92.19 123 LEU A C 1
ATOM 973 O O . LEU A 1 123 ? -8.946 -2.036 -6.505 1.00 92.19 123 LEU A O 1
ATOM 977 N N . ILE A 1 124 ? -8.721 -3.146 -4.556 1.00 94.06 124 ILE A N 1
ATOM 978 C CA . ILE A 1 124 ? -7.463 -3.820 -4.908 1.00 94.06 124 ILE A CA 1
ATOM 979 C C . ILE A 1 124 ? -7.665 -4.733 -6.119 1.00 94.06 124 ILE A C 1
ATOM 981 O O . ILE A 1 124 ? -6.905 -4.643 -7.081 1.00 94.06 124 ILE A O 1
ATOM 985 N N . ASN A 1 125 ? -8.694 -5.587 -6.107 1.00 92.06 125 ASN A N 1
ATOM 986 C CA . ASN A 1 125 ? -8.990 -6.498 -7.215 1.00 92.06 125 ASN A CA 1
ATOM 987 C C . ASN A 1 125 ? -9.229 -5.735 -8.512 1.00 92.06 125 ASN A C 1
ATOM 989 O O . ASN A 1 125 ? -8.696 -6.104 -9.558 1.00 92.06 125 ASN A O 1
ATOM 993 N N . ARG A 1 126 ? -10.014 -4.660 -8.439 1.00 91.12 126 ARG A N 1
ATOM 994 C CA . ARG A 1 126 ? -10.320 -3.818 -9.588 1.00 91.12 126 ARG A CA 1
ATOM 995 C C . ARG A 1 126 ? -9.063 -3.157 -10.142 1.00 91.12 126 ARG A C 1
ATOM 997 O O . ARG A 1 126 ? -8.841 -3.203 -11.347 1.00 91.12 126 ARG A O 1
ATOM 1004 N N . TYR A 1 127 ? -8.230 -2.574 -9.283 1.00 91.81 127 TYR A N 1
ATOM 1005 C CA . TYR A 1 127 ? -6.994 -1.935 -9.726 1.00 91.81 127 TYR A CA 1
ATOM 1006 C C . TYR A 1 127 ? -6.006 -2.951 -10.314 1.00 91.81 127 TYR A C 1
ATOM 1008 O O . TYR A 1 127 ? -5.469 -2.725 -11.397 1.00 91.81 127 TYR A O 1
ATOM 1016 N N . ALA A 1 128 ? -5.812 -4.091 -9.646 1.00 91.00 128 ALA A N 1
ATOM 1017 C CA . ALA A 1 128 ? -4.929 -5.153 -10.117 1.00 91.00 128 ALA A CA 1
ATOM 1018 C C . ALA A 1 128 ? -5.387 -5.713 -11.469 1.00 91.00 128 ALA A C 1
ATOM 1020 O O . ALA A 1 128 ? -4.576 -5.822 -12.380 1.00 91.00 128 ALA A O 1
ATOM 1021 N N . SER A 1 129 ? -6.686 -5.968 -11.643 1.00 90.62 129 SER A N 1
ATOM 1022 C CA . SER A 1 129 ? -7.231 -6.469 -12.916 1.00 90.62 129 SER A CA 1
ATOM 1023 C C . SER A 1 129 ? -7.026 -5.485 -14.073 1.00 90.62 129 SER A C 1
ATOM 1025 O O . SER A 1 129 ? -6.860 -5.905 -15.211 1.00 90.62 129 SER A O 1
ATOM 1027 N N . LEU A 1 130 ? -7.018 -4.177 -13.792 1.00 92.50 130 LEU A N 1
ATOM 1028 C CA . LEU A 1 130 ? -6.821 -3.135 -14.805 1.00 92.50 130 LEU A CA 1
ATOM 1029 C C . LEU A 1 130 ? -5.349 -2.884 -15.152 1.00 92.50 130 LEU A C 1
ATOM 1031 O O . LEU A 1 130 ? -5.058 -2.430 -16.256 1.00 92.50 130 LEU A O 1
ATOM 1035 N N . ARG A 1 131 ? -4.428 -3.089 -14.204 1.00 91.12 131 ARG A N 1
ATOM 1036 C CA . ARG A 1 131 ? -3.029 -2.654 -14.341 1.00 91.12 131 ARG A CA 1
ATOM 1037 C C . ARG A 1 131 ? -2.021 -3.786 -14.452 1.00 91.12 131 ARG A C 1
ATOM 1039 O O . ARG A 1 131 ? -0.959 -3.550 -15.012 1.00 91.12 131 ARG A O 1
ATOM 1046 N N . LEU A 1 132 ? -2.327 -4.978 -13.945 1.00 89.25 132 LEU A N 1
ATOM 1047 C CA . LEU A 1 132 ? -1.358 -6.070 -13.886 1.00 89.25 132 LEU A CA 1
ATOM 1048 C C . LEU A 1 132 ? -0.928 -6.538 -15.280 1.00 89.25 132 LEU A C 1
ATOM 1050 O O . LEU A 1 132 ? 0.268 -6.631 -15.518 1.00 89.25 132 LEU A O 1
ATOM 1054 N N . GLY A 1 133 ? -1.880 -6.769 -16.192 1.00 89.25 133 GLY A N 1
ATOM 1055 C CA . GLY A 1 133 ? -1.590 -7.211 -17.564 1.00 89.25 133 GLY A CA 1
ATOM 1056 C C . GLY A 1 133 ? -0.649 -6.256 -18.309 1.00 89.25 133 GLY A C 1
ATOM 1057 O O . GLY A 1 133 ? 0.474 -6.651 -18.600 1.00 89.25 133 GLY A O 1
ATOM 1058 N N . PRO A 1 134 ? -1.031 -4.976 -18.506 1.00 92.62 134 PRO A N 1
ATOM 1059 C CA . PRO A 1 134 ? -0.183 -4.013 -19.211 1.00 92.62 134 PRO A CA 1
ATOM 1060 C C . PRO A 1 134 ? 1.215 -3.851 -18.599 1.00 92.62 134 PRO A C 1
ATOM 1062 O O . PRO A 1 134 ? 2.200 -3.780 -19.320 1.00 92.62 134 PRO A O 1
ATOM 1065 N N . VAL A 1 135 ? 1.321 -3.831 -17.265 1.00 91.31 135 VAL A N 1
ATOM 1066 C CA . VAL A 1 135 ? 2.623 -3.698 -16.588 1.00 91.31 135 VAL A CA 1
ATOM 1067 C C . VAL A 1 135 ? 3.501 -4.927 -16.821 1.00 91.31 135 VAL A C 1
ATOM 1069 O O . VAL A 1 135 ? 4.710 -4.781 -16.985 1.00 91.31 135 VAL A O 1
ATOM 1072 N N . LEU A 1 136 ? 2.923 -6.133 -16.826 1.00 88.31 136 LEU A N 1
ATOM 1073 C CA . LEU A 1 136 ? 3.669 -7.352 -17.135 1.00 88.31 136 LEU A CA 1
ATOM 1074 C C . LEU A 1 136 ? 4.148 -7.354 -18.585 1.00 88.31 136 LEU A C 1
ATOM 1076 O O . LEU A 1 136 ? 5.315 -7.654 -18.819 1.00 88.31 136 LEU A O 1
ATOM 1080 N N . ASP A 1 137 ? 3.291 -6.975 -19.530 1.00 89.06 137 ASP A N 1
ATOM 1081 C CA . ASP A 1 137 ? 3.647 -6.920 -20.948 1.00 89.06 137 ASP A CA 1
ATOM 1082 C C . ASP A 1 137 ? 4.777 -5.909 -21.203 1.00 89.06 137 ASP A C 1
ATOM 1084 O O . ASP A 1 137 ? 5.786 -6.258 -21.819 1.00 89.06 137 ASP A O 1
ATOM 1088 N N . ASP A 1 138 ? 4.687 -4.705 -20.627 1.00 89.38 138 ASP A N 1
ATOM 1089 C CA . ASP A 1 138 ? 5.732 -3.683 -20.754 1.00 89.38 138 ASP A CA 1
ATOM 1090 C C . ASP A 1 138 ? 7.069 -4.137 -20.132 1.00 89.38 138 ASP A C 1
ATOM 1092 O O . ASP A 1 138 ? 8.154 -3.862 -20.663 1.00 89.38 138 ASP A O 1
ATOM 1096 N N . LEU A 1 139 ? 7.020 -4.832 -18.985 1.00 87.25 139 LEU A N 1
ATOM 1097 C CA . LEU A 1 139 ? 8.214 -5.396 -18.351 1.00 87.25 139 LEU A CA 1
ATOM 1098 C C . LEU A 1 139 ? 8.829 -6.492 -19.224 1.00 87.25 139 LEU A C 1
ATOM 1100 O O . LEU A 1 139 ? 10.040 -6.469 -19.445 1.00 87.25 139 LEU A O 1
ATOM 1104 N N . ARG A 1 140 ? 8.016 -7.418 -19.749 1.00 86.06 140 ARG A N 1
ATOM 1105 C CA . ARG A 1 140 ? 8.459 -8.491 -20.653 1.00 86.06 140 ARG A CA 1
ATOM 1106 C C . ARG A 1 140 ? 9.131 -7.915 -21.897 1.00 86.06 140 ARG A C 1
ATOM 1108 O O . ARG A 1 140 ? 10.233 -8.340 -22.237 1.00 86.06 140 ARG A O 1
ATOM 1115 N N . GLU A 1 141 ? 8.525 -6.907 -22.523 1.00 87.12 141 GLU A N 1
ATOM 1116 C CA . GLU A 1 141 ? 9.099 -6.223 -23.686 1.00 87.12 141 GLU A CA 1
ATOM 1117 C C . GLU A 1 141 ? 10.454 -5.582 -23.347 1.00 87.12 141 GLU A C 1
ATOM 1119 O O . GLU A 1 141 ? 11.433 -5.749 -24.080 1.00 87.12 141 GLU A O 1
ATOM 1124 N N . THR A 1 142 ? 10.540 -4.883 -22.213 1.00 85.31 142 THR A N 1
ATOM 1125 C CA . THR A 1 142 ? 11.779 -4.217 -21.787 1.00 85.31 142 THR A CA 1
ATOM 1126 C C . THR A 1 142 ? 12.887 -5.227 -21.472 1.00 85.31 142 THR A C 1
ATOM 1128 O O . THR A 1 142 ? 14.040 -5.022 -21.856 1.00 85.31 142 THR A O 1
ATOM 1131 N N . PHE A 1 143 ? 12.555 -6.351 -20.830 1.00 83.81 143 PHE A N 1
ATOM 1132 C CA . PHE A 1 143 ? 13.511 -7.428 -20.565 1.00 83.81 143 PHE A CA 1
ATOM 1133 C C . PHE A 1 143 ? 13.964 -8.142 -21.841 1.00 83.81 143 PHE A C 1
ATOM 1135 O O . PHE A 1 143 ? 15.153 -8.440 -21.973 1.00 83.81 143 PHE A O 1
ATOM 1142 N N . ALA A 1 144 ? 13.067 -8.356 -22.806 1.00 83.94 144 ALA A N 1
ATOM 1143 C CA . ALA A 1 144 ? 13.425 -8.917 -24.105 1.00 83.94 144 ALA A CA 1
ATOM 1144 C C . ALA A 1 144 ? 14.438 -8.023 -24.841 1.00 83.94 144 ALA A C 1
ATOM 1146 O O . ALA A 1 144 ? 15.460 -8.512 -25.325 1.00 83.94 144 ALA A O 1
ATOM 1147 N N . LYS A 1 145 ? 14.226 -6.699 -24.840 1.00 84.31 145 LYS A N 1
ATOM 1148 C CA . LYS A 1 145 ? 15.180 -5.722 -25.403 1.00 84.31 145 LYS A CA 1
ATOM 1149 C C . LYS A 1 145 ? 16.519 -5.704 -24.669 1.00 84.31 145 LYS A C 1
ATOM 1151 O O . LYS A 1 145 ? 17.561 -5.532 -25.296 1.00 84.31 145 LYS A O 1
ATOM 1156 N N . ALA A 1 146 ? 16.508 -5.928 -23.356 1.00 81.44 146 ALA A N 1
ATOM 1157 C CA . ALA A 1 146 ? 17.727 -6.057 -22.564 1.00 81.44 146 ALA A CA 1
ATOM 1158 C C . ALA A 1 146 ? 18.506 -7.357 -22.866 1.00 81.44 146 ALA A C 1
ATOM 1160 O O . ALA A 1 146 ? 19.669 -7.465 -22.481 1.00 81.44 146 ALA A O 1
ATOM 1161 N N . GLY A 1 147 ? 17.917 -8.320 -23.587 1.00 78.00 147 GLY A N 1
ATOM 1162 C CA . GLY A 1 147 ? 18.557 -9.579 -23.983 1.00 78.00 147 GLY A CA 1
ATOM 1163 C C . GLY A 1 147 ? 18.109 -10.805 -23.181 1.00 78.00 147 GLY A C 1
ATOM 1164 O O . GLY A 1 147 ? 18.745 -11.856 -23.273 1.00 78.00 147 GLY A O 1
ATOM 1165 N N . VAL A 1 148 ? 17.032 -10.702 -22.395 1.00 78.25 148 VAL A N 1
ATOM 1166 C CA . VAL A 1 148 ? 16.413 -11.864 -21.740 1.00 78.25 148 VAL A CA 1
ATOM 1167 C C . VAL A 1 148 ? 15.621 -12.654 -22.782 1.00 78.25 148 VAL A C 1
ATOM 1169 O O . VAL A 1 148 ? 14.838 -12.089 -23.541 1.00 78.25 148 VAL A O 1
ATOM 1172 N N . ALA A 1 149 ? 15.835 -13.968 -22.837 1.00 73.12 149 ALA A N 1
ATOM 1173 C CA . ALA A 1 149 ? 15.177 -14.827 -23.814 1.00 73.12 149 ALA A CA 1
ATOM 1174 C C . ALA A 1 149 ? 13.647 -14.851 -23.583 1.00 73.12 149 ALA A C 1
ATOM 1176 O O . ALA A 1 149 ? 13.184 -15.090 -22.464 1.00 73.12 149 ALA A O 1
ATOM 1177 N N . ALA A 1 150 ? 12.874 -14.536 -24.630 1.00 68.75 150 ALA A N 1
ATOM 1178 C CA . ALA A 1 150 ? 11.421 -14.328 -24.557 1.00 68.75 150 ALA A CA 1
ATOM 1179 C C . ALA A 1 150 ? 10.642 -15.595 -24.158 1.00 68.75 150 ALA A C 1
ATOM 1181 O O . ALA A 1 150 ? 9.620 -15.513 -23.484 1.00 68.75 150 ALA A O 1
ATOM 1182 N N . ASP A 1 151 ? 11.185 -16.767 -24.482 1.00 69.44 151 ASP A N 1
ATOM 1183 C CA . ASP A 1 151 ? 10.677 -18.087 -24.099 1.00 69.44 151 ASP A CA 1
ATOM 1184 C C . ASP A 1 151 ? 10.609 -18.297 -22.577 1.00 69.44 151 ASP A C 1
ATOM 1186 O O . ASP A 1 151 ? 9.769 -19.051 -22.099 1.00 69.44 151 ASP A O 1
ATOM 1190 N N . LYS A 1 152 ? 11.443 -17.598 -21.796 1.00 67.25 152 LYS A N 1
ATOM 1191 C CA . LYS A 1 152 ? 11.404 -17.636 -20.320 1.00 67.25 152 LYS A CA 1
ATOM 1192 C C . LYS A 1 152 ? 10.443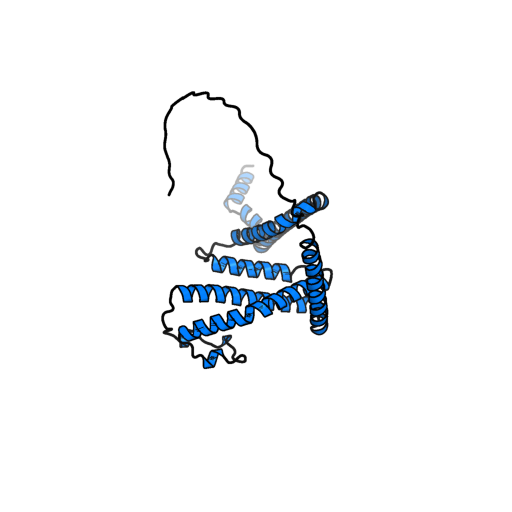 -16.626 -19.696 1.00 67.25 152 LYS A C 1
ATOM 1194 O O . LYS A 1 152 ? 10.252 -16.642 -18.483 1.00 67.25 152 LYS A O 1
ATOM 1199 N N . LEU A 1 153 ? 9.908 -15.708 -20.498 1.00 64.69 153 LEU A N 1
ATOM 1200 C CA . LEU A 1 153 ? 9.038 -14.623 -20.047 1.00 64.69 153 LEU A CA 1
ATOM 1201 C C . LEU A 1 153 ? 7.554 -14.914 -20.312 1.00 64.69 153 LEU A C 1
ATOM 1203 O O . LEU A 1 153 ? 6.708 -14.343 -19.624 1.00 64.69 153 LEU A O 1
ATOM 1207 N N . GLU A 1 154 ? 7.241 -15.788 -21.272 1.00 65.88 154 GLU A N 1
ATOM 1208 C CA . GLU A 1 154 ? 5.869 -16.176 -21.640 1.00 65.88 154 GLU A CA 1
ATOM 1209 C C . GLU A 1 154 ? 5.272 -17.283 -20.763 1.00 65.88 154 GLU A C 1
ATOM 1211 O O . GLU A 1 154 ? 4.056 -17.453 -20.740 1.00 65.88 154 GLU A O 1
ATOM 1216 N N . ASP A 1 155 ? 6.099 -18.023 -20.026 1.00 66.44 155 ASP A N 1
ATOM 1217 C CA . ASP A 1 155 ? 5.608 -19.075 -19.143 1.00 66.44 155 ASP A CA 1
ATOM 1218 C C . ASP A 1 155 ? 5.048 -18.481 -17.839 1.00 66.44 155 ASP A C 1
ATOM 1220 O O . ASP A 1 155 ? 5.791 -18.088 -16.937 1.00 66.44 155 ASP A O 1
ATOM 1224 N N . ASP A 1 156 ? 3.719 -18.422 -17.739 1.00 61.25 156 ASP A N 1
ATOM 1225 C CA . ASP A 1 156 ? 3.000 -17.952 -16.550 1.00 61.25 156 ASP A CA 1
ATOM 1226 C C . ASP A 1 156 ? 3.209 -18.869 -15.319 1.00 61.25 156 ASP A C 1
ATOM 1228 O O . ASP A 1 156 ? 2.903 -18.462 -14.194 1.00 61.25 156 ASP A O 1
ATOM 1232 N N . GLU A 1 157 ? 3.749 -20.084 -15.498 1.00 56.03 157 GLU A N 1
ATOM 1233 C CA . GLU A 1 157 ? 4.112 -20.997 -14.402 1.00 56.03 157 GLU A CA 1
ATOM 1234 C C . GLU A 1 157 ? 5.574 -20.851 -13.947 1.00 56.03 157 GLU A C 1
ATOM 1236 O O . GLU A 1 157 ? 5.961 -21.367 -12.890 1.00 56.03 157 GLU A O 1
ATOM 1241 N N . SER A 1 158 ? 6.396 -20.114 -14.698 1.00 57.50 158 SER A N 1
ATOM 1242 C CA . SER A 1 158 ? 7.805 -19.935 -14.374 1.00 57.50 158 SER A CA 1
ATOM 1243 C C . SER A 1 158 ? 7.976 -19.067 -13.131 1.00 57.50 158 SER A C 1
ATOM 1245 O O . SER A 1 158 ? 7.589 -17.899 -13.065 1.00 57.50 158 SER A O 1
ATOM 1247 N N . ASN A 1 159 ? 8.626 -19.632 -12.114 1.00 60.81 159 ASN A N 1
ATOM 1248 C CA . ASN A 1 159 ? 8.934 -18.911 -10.891 1.00 60.81 159 ASN A CA 1
ATOM 1249 C C . ASN A 1 159 ? 10.054 -17.885 -11.141 1.00 60.81 159 ASN A C 1
ATOM 1251 O O . ASN A 1 159 ? 11.240 -18.178 -10.975 1.00 60.81 159 ASN A O 1
ATOM 1255 N N . LEU A 1 160 ? 9.666 -16.659 -11.503 1.00 60.03 160 LEU A N 1
ATOM 1256 C CA . LEU A 1 160 ? 10.580 -15.552 -11.808 1.00 60.03 160 LEU A CA 1
ATOM 1257 C C . LEU A 1 160 ? 11.529 -15.191 -10.649 1.00 60.03 160 LEU A C 1
ATOM 1259 O O . LEU A 1 160 ? 12.557 -14.563 -10.884 1.00 60.03 160 LEU A O 1
ATOM 1263 N N . SER A 1 161 ? 11.251 -15.629 -9.411 1.00 61.31 161 SER A N 1
ATOM 1264 C CA . SER A 1 161 ? 12.176 -15.458 -8.275 1.00 61.31 161 SER A CA 1
ATOM 1265 C C . SER A 1 161 ? 13.471 -16.273 -8.399 1.00 61.31 161 SER A C 1
ATOM 1267 O O . SER A 1 161 ? 14.445 -15.986 -7.707 1.00 61.31 161 SER A O 1
ATOM 1269 N N . GLN A 1 162 ? 13.500 -17.275 -9.284 1.00 60.31 162 GLN A N 1
ATOM 1270 C CA . GLN A 1 162 ? 14.678 -18.097 -9.573 1.00 60.31 162 GLN A CA 1
ATOM 1271 C C . GLN A 1 162 ? 15.478 -17.590 -10.781 1.00 60.31 162 GLN A C 1
ATOM 1273 O O . GLN A 1 162 ? 16.536 -18.143 -11.103 1.00 60.31 162 GLN A O 1
ATOM 1278 N N . VAL A 1 163 ? 14.992 -16.547 -11.463 1.00 61.22 163 VAL A N 1
ATOM 1279 C CA . VAL A 1 163 ? 15.697 -15.941 -12.591 1.00 61.22 163 VAL A CA 1
ATOM 1280 C C . VAL A 1 163 ? 16.815 -15.064 -12.042 1.00 61.22 163 VAL A C 1
ATOM 1282 O O . VAL A 1 163 ? 16.612 -13.932 -11.615 1.00 61.22 163 VAL A O 1
ATOM 1285 N N . ASP A 1 164 ? 18.021 -15.616 -12.054 1.00 64.31 164 ASP A N 1
ATOM 1286 C CA . ASP A 1 164 ? 19.235 -14.877 -11.739 1.00 64.31 164 ASP A CA 1
ATOM 1287 C C . ASP A 1 164 ? 19.566 -13.919 -12.893 1.00 64.31 164 ASP A C 1
ATOM 1289 O O . ASP A 1 164 ? 20.016 -14.340 -13.963 1.00 64.31 164 ASP A O 1
ATOM 1293 N N . ILE A 1 165 ? 19.297 -12.630 -12.677 1.00 62.44 165 ILE A N 1
ATOM 1294 C CA . ILE A 1 165 ? 19.516 -11.553 -13.652 1.00 62.44 165 ILE A CA 1
ATOM 1295 C C . ILE A 1 165 ? 21.004 -11.446 -14.016 1.00 62.44 165 ILE A C 1
ATOM 1297 O O . ILE A 1 165 ? 21.334 -11.106 -15.154 1.00 62.44 165 ILE A O 1
ATOM 1301 N N . ASP A 1 166 ? 21.913 -11.801 -13.101 1.00 65.94 166 ASP A N 1
ATOM 1302 C CA . ASP A 1 166 ? 23.351 -11.711 -13.353 1.00 65.94 166 ASP A CA 1
ATOM 1303 C C . ASP A 1 166 ? 23.829 -12.732 -14.397 1.00 65.94 166 ASP A C 1
ATOM 1305 O O . ASP A 1 166 ? 24.833 -12.492 -15.071 1.00 65.94 166 ASP A O 1
ATOM 1309 N N . LYS A 1 167 ? 23.066 -13.811 -14.637 1.00 66.81 167 LYS A N 1
ATOM 1310 C CA . LYS A 1 167 ? 23.338 -14.779 -15.720 1.00 66.81 167 LYS A CA 1
ATOM 1311 C C . LYS A 1 167 ? 23.087 -14.226 -17.120 1.00 66.81 167 LYS A C 1
ATOM 1313 O O . LYS A 1 167 ? 23.530 -14.837 -18.088 1.00 66.81 167 LYS A O 1
ATOM 1318 N N . TYR A 1 168 ? 22.391 -13.098 -17.232 1.00 62.28 168 TYR A N 1
ATOM 1319 C CA . TYR A 1 168 ? 22.091 -12.443 -18.507 1.00 62.28 168 TYR A CA 1
ATOM 1320 C C . TYR A 1 168 ? 22.996 -11.236 -18.765 1.00 62.28 168 TYR A C 1
ATOM 1322 O O . TYR A 1 168 ? 22.747 -10.458 -19.683 1.00 62.28 168 TYR A O 1
ATOM 1330 N N . ARG A 1 169 ? 24.073 -11.069 -17.981 1.00 60.97 169 ARG A N 1
ATOM 1331 C CA . ARG A 1 169 ? 25.107 -10.083 -18.298 1.00 60.97 169 ARG A CA 1
ATOM 1332 C C . ARG A 1 169 ? 26.047 -10.593 -19.402 1.00 60.97 169 ARG A C 1
ATOM 1334 O O . ARG A 1 169 ? 26.488 -11.738 -19.337 1.00 60.97 169 ARG A O 1
ATOM 1341 N N . PRO A 1 170 ? 26.455 -9.726 -20.344 1.00 55.59 170 PRO A N 1
ATOM 1342 C CA . PRO A 1 170 ? 26.075 -8.319 -20.450 1.00 55.59 170 PRO A CA 1
ATOM 1343 C C . PRO A 1 170 ? 24.698 -8.159 -21.111 1.00 55.59 170 PRO A C 1
ATOM 1345 O O . PRO A 1 170 ? 24.489 -8.610 -22.234 1.00 55.59 170 PRO A O 1
ATOM 1348 N N . LEU A 1 171 ? 23.781 -7.477 -20.418 1.00 66.12 171 LEU A N 1
ATOM 1349 C CA . LEU A 1 171 ? 22.523 -7.035 -21.012 1.00 66.12 171 LEU A CA 1
ATOM 1350 C C . LEU A 1 171 ? 22.839 -6.000 -22.095 1.00 66.12 171 LEU A C 1
ATOM 1352 O O . LEU A 1 171 ? 23.781 -5.210 -21.950 1.00 66.12 171 LEU A O 1
ATOM 1356 N N . SER A 1 172 ? 22.046 -5.987 -23.163 1.00 74.81 172 SER A N 1
ATOM 1357 C CA . SER A 1 172 ? 22.133 -4.924 -24.163 1.00 74.81 172 SER A CA 1
ATOM 1358 C C . SER A 1 172 ? 21.887 -3.574 -23.480 1.00 74.81 172 SER A C 1
ATOM 1360 O O . SER A 1 172 ? 20.988 -3.477 -22.639 1.00 74.81 172 SER A O 1
ATOM 1362 N N . PRO A 1 173 ? 22.683 -2.533 -23.785 1.00 78.44 173 PRO A N 1
ATOM 1363 C CA . PRO A 1 173 ? 22.506 -1.232 -23.162 1.00 78.44 173 PRO A CA 1
ATOM 1364 C C . PRO A 1 173 ? 21.133 -0.671 -23.541 1.00 78.44 173 PRO A C 1
ATOM 1366 O O . PRO A 1 173 ? 20.863 -0.406 -24.711 1.00 78.44 173 PRO A O 1
ATOM 1369 N N . LEU A 1 174 ? 20.275 -0.502 -22.537 1.00 80.81 174 LEU A N 1
ATOM 1370 C CA . LEU A 1 174 ? 18.972 0.138 -22.687 1.00 80.81 174 LEU A CA 1
ATOM 1371 C C . LEU A 1 174 ? 19.151 1.642 -22.907 1.00 80.81 174 LEU A C 1
ATOM 1373 O O . LEU A 1 174 ? 20.049 2.279 -22.347 1.00 80.81 174 LEU A O 1
ATOM 1377 N N . THR A 1 175 ? 18.262 2.228 -23.698 1.00 87.50 175 THR A N 1
ATOM 1378 C CA . THR A 1 175 ? 18.169 3.681 -23.852 1.00 87.50 175 THR A CA 1
ATOM 1379 C C . THR A 1 175 ? 17.672 4.335 -22.557 1.00 87.50 175 THR A C 1
ATOM 1381 O O . THR A 1 175 ? 17.020 3.706 -21.722 1.00 87.50 175 THR A O 1
ATOM 1384 N N . GLY A 1 176 ? 17.923 5.639 -22.388 1.00 87.00 176 GLY A N 1
ATOM 1385 C CA . GLY A 1 176 ? 17.457 6.372 -21.201 1.00 87.00 176 GLY A CA 1
ATOM 1386 C C . GLY A 1 176 ? 15.932 6.336 -21.012 1.00 87.00 176 GLY A C 1
ATOM 1387 O O . GLY A 1 176 ? 15.455 6.268 -19.883 1.00 87.00 176 GLY A O 1
ATOM 1388 N N . SER A 1 177 ? 15.167 6.314 -22.110 1.00 87.25 177 SER A N 1
ATOM 1389 C CA . SER A 1 177 ? 13.703 6.198 -22.063 1.00 87.25 177 SER A CA 1
ATOM 1390 C C . SER A 1 177 ? 13.246 4.819 -21.584 1.00 87.25 177 SER A C 1
ATOM 1392 O O . SER A 1 177 ? 12.288 4.724 -20.821 1.00 87.25 177 SER A O 1
ATOM 1394 N N . GLU A 1 178 ? 13.919 3.751 -22.012 1.00 86.19 178 GLU A N 1
ATOM 1395 C CA . GLU A 1 178 ? 13.597 2.382 -21.593 1.00 86.19 178 GLU A CA 1
ATOM 1396 C C . GLU A 1 178 ? 13.953 2.152 -20.125 1.00 86.19 178 GLU A C 1
ATOM 1398 O O . GLU A 1 178 ? 13.206 1.499 -19.403 1.00 86.19 178 GLU A O 1
ATOM 1403 N N . LEU A 1 179 ? 15.048 2.750 -19.652 1.00 85.69 179 LEU A N 1
ATOM 1404 C CA . LEU A 1 179 ? 15.442 2.674 -18.249 1.00 85.69 179 LEU A CA 1
ATOM 1405 C C . LEU A 1 179 ? 14.439 3.398 -17.332 1.00 85.69 179 LEU A C 1
ATOM 1407 O O . LEU A 1 179 ? 14.081 2.878 -16.276 1.00 85.69 179 LEU A O 1
ATOM 1411 N N . ALA A 1 180 ? 13.926 4.556 -17.758 1.00 86.00 180 ALA A N 1
ATOM 1412 C CA . ALA A 1 180 ? 12.873 5.275 -17.038 1.00 86.00 180 ALA A CA 1
ATOM 1413 C C . ALA A 1 180 ? 11.534 4.509 -17.030 1.00 86.00 180 ALA A C 1
ATOM 1415 O O . ALA A 1 180 ? 10.832 4.478 -16.012 1.00 86.00 180 ALA A O 1
ATOM 1416 N N . ALA A 1 181 ? 11.183 3.860 -18.146 1.00 86.69 181 ALA A N 1
ATOM 1417 C CA . ALA A 1 181 ? 10.011 2.990 -18.226 1.00 86.69 181 ALA A CA 1
ATOM 1418 C C . ALA A 1 181 ? 10.155 1.774 -17.297 1.00 86.69 181 ALA A C 1
ATOM 1420 O O . ALA A 1 181 ? 9.227 1.461 -16.551 1.00 86.69 181 ALA A O 1
ATOM 1421 N N . LEU A 1 182 ? 11.338 1.150 -17.265 1.00 88.31 182 LEU A N 1
ATOM 1422 C CA . LEU A 1 182 ? 11.649 0.037 -16.369 1.00 88.31 182 LEU A CA 1
ATOM 1423 C C . LEU A 1 182 ? 11.521 0.436 -14.895 1.00 88.31 182 LEU A C 1
ATOM 1425 O O . LEU A 1 182 ? 10.919 -0.301 -14.117 1.00 88.31 182 LEU A O 1
ATOM 1429 N N . GLU A 1 183 ? 12.034 1.607 -14.506 1.00 87.69 183 GLU A N 1
ATOM 1430 C CA . GLU A 1 183 ? 11.879 2.121 -13.140 1.00 87.69 183 GLU A CA 1
ATOM 1431 C C . GLU A 1 183 ? 10.398 2.328 -12.789 1.00 87.69 183 GLU A C 1
ATOM 1433 O O . GLU A 1 183 ? 9.931 1.879 -11.738 1.00 87.69 183 GLU A O 1
ATOM 1438 N N . THR A 1 184 ? 9.641 2.962 -13.687 1.00 89.44 184 THR A N 1
ATOM 1439 C CA . THR A 1 184 ? 8.214 3.253 -13.484 1.00 89.44 184 THR A CA 1
ATOM 1440 C C . THR A 1 184 ? 7.390 1.970 -13.354 1.00 89.44 184 THR A C 1
ATOM 1442 O O . THR A 1 184 ? 6.577 1.828 -12.432 1.00 89.44 184 THR A O 1
ATOM 1445 N N . ASN A 1 185 ? 7.630 1.002 -14.237 1.00 90.38 185 ASN A N 1
ATOM 1446 C CA . ASN A 1 185 ? 6.939 -0.282 -14.231 1.00 90.38 185 ASN A CA 1
ATOM 1447 C C . ASN A 1 185 ? 7.371 -1.156 -13.055 1.00 90.38 185 ASN A C 1
ATOM 1449 O O . ASN A 1 185 ? 6.518 -1.779 -12.428 1.00 90.38 185 ASN A O 1
ATOM 1453 N N . GLY A 1 186 ? 8.648 -1.124 -12.664 1.00 89.38 186 GLY A N 1
ATOM 1454 C CA . GLY A 1 186 ? 9.141 -1.784 -11.456 1.00 89.38 186 GLY A CA 1
ATOM 1455 C C . GLY A 1 186 ? 8.481 -1.244 -10.184 1.00 89.38 186 GLY A C 1
ATOM 1456 O O . GLY A 1 186 ? 8.012 -2.018 -9.348 1.00 89.38 186 GLY A O 1
ATOM 1457 N N . CYS A 1 187 ? 8.348 0.080 -10.061 1.00 90.00 187 CYS A N 1
ATOM 1458 C CA . CYS A 1 187 ? 7.625 0.701 -8.947 1.00 90.00 187 CYS A CA 1
ATOM 1459 C C . CYS A 1 187 ? 6.140 0.318 -8.939 1.00 90.00 187 CYS A C 1
ATOM 1461 O O . CYS A 1 187 ? 5.570 0.038 -7.882 1.00 90.00 187 CYS A O 1
ATOM 1463 N N . THR A 1 188 ? 5.512 0.279 -10.115 1.00 91.12 188 THR A N 1
ATOM 1464 C CA . THR A 1 188 ? 4.100 -0.097 -10.253 1.00 91.12 188 THR A CA 1
ATOM 1465 C C . THR A 1 188 ? 3.879 -1.571 -9.907 1.00 91.12 188 THR A C 1
ATOM 1467 O O . THR A 1 188 ? 2.954 -1.891 -9.160 1.00 91.12 188 THR A O 1
ATOM 1470 N N . ALA A 1 189 ? 4.754 -2.463 -10.373 1.00 91.88 189 ALA A N 1
ATOM 1471 C CA . ALA A 1 189 ? 4.735 -3.884 -10.043 1.00 91.88 189 ALA A CA 1
ATOM 1472 C C . ALA A 1 189 ? 4.928 -4.115 -8.538 1.00 91.88 189 ALA A C 1
ATOM 1474 O O . ALA A 1 189 ? 4.182 -4.886 -7.934 1.00 91.88 189 ALA A O 1
ATOM 1475 N N . PHE A 1 190 ? 5.854 -3.388 -7.904 1.00 93.31 190 PHE A N 1
ATOM 1476 C CA . PHE A 1 190 ? 6.025 -3.420 -6.451 1.00 93.31 190 PHE A CA 1
ATOM 1477 C C . PHE A 1 190 ? 4.743 -3.007 -5.716 1.00 93.31 190 PHE A C 1
ATOM 1479 O O . PHE A 1 190 ? 4.301 -3.700 -4.799 1.00 93.31 190 PHE A O 1
ATOM 1486 N N . ALA A 1 191 ? 4.113 -1.902 -6.128 1.00 93.31 191 ALA A N 1
ATOM 1487 C CA . ALA A 1 191 ? 2.868 -1.438 -5.522 1.00 93.31 191 ALA A CA 1
ATOM 1488 C C . ALA A 1 191 ? 1.729 -2.460 -5.694 1.00 93.31 191 ALA A C 1
ATOM 1490 O O . ALA A 1 191 ? 0.986 -2.717 -4.746 1.00 93.31 191 ALA A O 1
ATOM 1491 N N . LEU A 1 192 ? 1.613 -3.082 -6.873 1.00 93.38 192 LEU A N 1
ATOM 1492 C CA . LEU A 1 192 ? 0.652 -4.155 -7.144 1.00 93.38 192 LEU A CA 1
ATOM 1493 C C . LEU A 1 192 ? 0.880 -5.365 -6.232 1.00 93.38 192 LEU A C 1
ATOM 1495 O O . LEU A 1 192 ? -0.067 -5.832 -5.598 1.00 93.38 192 LEU A O 1
ATOM 1499 N N . ALA A 1 193 ? 2.124 -5.833 -6.108 1.00 93.06 193 ALA A N 1
ATOM 1500 C CA . ALA A 1 193 ? 2.476 -6.940 -5.222 1.00 93.06 193 ALA A CA 1
ATOM 1501 C C . ALA A 1 193 ? 2.135 -6.623 -3.757 1.00 93.06 193 ALA A C 1
ATOM 1503 O O . ALA A 1 193 ? 1.511 -7.433 -3.069 1.00 93.06 193 ALA A O 1
ATOM 1504 N N . LEU A 1 194 ? 2.459 -5.410 -3.298 1.00 95.00 194 LEU A N 1
ATOM 1505 C CA . LEU A 1 194 ? 2.139 -4.955 -1.948 1.00 95.00 194 LEU A CA 1
ATOM 1506 C C . LEU A 1 194 ? 0.623 -4.920 -1.690 1.00 95.00 194 LEU A C 1
ATOM 1508 O O . LEU A 1 194 ? 0.169 -5.367 -0.638 1.00 95.00 194 LEU A O 1
ATOM 1512 N N . MET A 1 195 ? -0.175 -4.442 -2.648 1.00 94.50 195 MET A N 1
ATOM 1513 C CA . MET A 1 195 ? -1.638 -4.460 -2.539 1.00 94.50 195 MET A CA 1
ATOM 1514 C C . MET A 1 195 ? -2.199 -5.887 -2.509 1.00 94.50 195 MET A C 1
ATOM 1516 O O . MET A 1 195 ? -3.128 -6.167 -1.753 1.00 94.50 195 MET A O 1
ATOM 1520 N N . LEU A 1 196 ? -1.633 -6.816 -3.283 1.00 93.75 196 LEU A N 1
ATOM 1521 C CA . LEU A 1 196 ? -2.033 -8.225 -3.234 1.00 93.75 196 LEU A CA 1
ATOM 1522 C C . LEU A 1 196 ? -1.696 -8.862 -1.879 1.00 93.75 196 LEU A C 1
ATOM 1524 O O . LEU A 1 196 ? -2.530 -9.578 -1.324 1.00 93.75 196 LEU A O 1
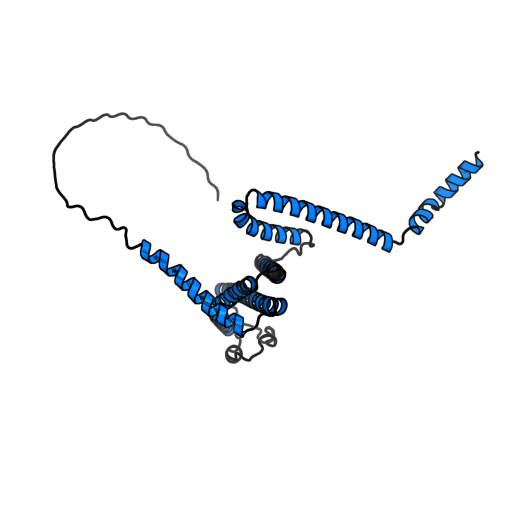ATOM 1528 N N . HIS A 1 197 ? -0.533 -8.549 -1.302 1.00 94.38 197 HIS A N 1
ATOM 1529 C CA . HIS A 1 197 ? -0.183 -8.971 0.057 1.00 94.38 197 HIS A CA 1
ATOM 1530 C C . HIS A 1 197 ? -1.148 -8.391 1.095 1.00 94.38 197 HIS A C 1
ATOM 1532 O O . HIS A 1 197 ? -1.619 -9.119 1.967 1.00 94.38 197 HIS A O 1
ATOM 1538 N N . LEU A 1 198 ? -1.507 -7.110 0.969 1.00 95.19 198 LEU A N 1
ATOM 1539 C CA . LEU A 1 198 ? -2.501 -6.468 1.829 1.00 95.19 198 LEU A CA 1
ATOM 1540 C C . LEU A 1 198 ? -3.862 -7.170 1.741 1.00 95.19 198 LEU A C 1
ATOM 1542 O O . LEU A 1 198 ? -4.459 -7.481 2.767 1.00 95.19 198 LEU A O 1
ATOM 1546 N N . LYS A 1 199 ? -4.333 -7.496 0.532 1.00 94.00 199 LYS A N 1
ATOM 1547 C CA . LYS A 1 199 ? -5.560 -8.281 0.333 1.00 94.00 199 LYS A CA 1
ATOM 1548 C C . LYS A 1 199 ? -5.501 -9.622 1.069 1.00 94.00 199 LYS A C 1
ATOM 1550 O O . LYS A 1 199 ? -6.488 -10.008 1.692 1.00 94.00 199 LYS A O 1
ATOM 1555 N N . LEU A 1 200 ? -4.384 -10.344 0.983 1.00 92.50 200 LEU A N 1
ATOM 1556 C CA . LEU A 1 200 ? -4.219 -11.627 1.675 1.00 92.50 200 LEU A CA 1
ATOM 1557 C C . LEU A 1 200 ? -4.223 -11.451 3.199 1.00 92.50 200 LEU A C 1
ATOM 1559 O O . LEU A 1 200 ? -4.899 -12.211 3.889 1.00 92.50 200 LEU A O 1
ATOM 1563 N N . ALA A 1 201 ? -3.544 -10.422 3.710 1.00 93.12 201 ALA A N 1
ATOM 1564 C CA . ALA A 1 201 ? -3.534 -10.095 5.133 1.00 93.12 201 ALA A CA 1
ATOM 1565 C C . ALA A 1 201 ? -4.939 -9.750 5.654 1.00 93.12 201 ALA A C 1
ATOM 1567 O O . ALA A 1 201 ? -5.367 -10.298 6.665 1.00 93.12 201 ALA A O 1
ATOM 1568 N N . LEU A 1 202 ? -5.699 -8.918 4.932 1.00 92.25 202 LEU A N 1
ATOM 1569 C CA . LEU A 1 202 ? -7.079 -8.576 5.295 1.00 92.25 202 LEU A CA 1
ATOM 1570 C C . LEU A 1 202 ? -7.986 -9.811 5.302 1.00 92.25 202 LEU A C 1
ATOM 1572 O O . LEU A 1 202 ? -8.760 -10.004 6.237 1.00 92.25 202 LEU A O 1
ATOM 1576 N N . LYS A 1 203 ? -7.858 -10.693 4.304 1.00 90.38 203 LYS A N 1
ATOM 1577 C CA . LYS A 1 203 ? -8.604 -11.958 4.283 1.00 90.38 203 LYS A CA 1
ATOM 1578 C C . LYS A 1 203 ? -8.285 -12.846 5.480 1.00 90.38 203 LYS A C 1
ATOM 1580 O O . LYS A 1 203 ? -9.206 -13.420 6.054 1.00 90.38 203 LYS A O 1
ATOM 1585 N N . ALA A 1 204 ? -7.010 -12.950 5.849 1.00 89.88 204 ALA A N 1
ATOM 1586 C CA . ALA A 1 204 ? -6.574 -13.758 6.982 1.00 89.88 204 ALA A CA 1
ATOM 1587 C C . ALA A 1 204 ? -7.068 -13.182 8.318 1.00 89.88 204 ALA A C 1
ATOM 1589 O O . ALA A 1 204 ? -7.647 -13.913 9.120 1.00 89.88 204 ALA A O 1
ATOM 1590 N N . ASN A 1 205 ? -6.903 -11.873 8.527 1.00 89.62 205 ASN A N 1
ATOM 1591 C CA . ASN A 1 205 ? -7.269 -11.198 9.774 1.00 89.62 205 ASN A CA 1
ATOM 1592 C C . ASN A 1 205 ? -8.783 -11.237 10.034 1.00 89.62 205 ASN A C 1
ATOM 1594 O O . ASN A 1 205 ? -9.202 -11.429 11.173 1.00 89.62 205 ASN A O 1
ATOM 1598 N N . TYR A 1 206 ? -9.594 -11.112 8.979 1.00 87.44 206 TYR A N 1
ATOM 1599 C CA . TYR A 1 206 ? -11.056 -11.022 9.078 1.00 87.44 206 TYR A CA 1
ATOM 1600 C C . TYR A 1 206 ? -11.793 -12.293 8.637 1.00 87.44 206 TYR A C 1
ATOM 1602 O O . TYR A 1 206 ? -13.018 -12.291 8.563 1.00 87.44 206 TYR A O 1
ATOM 1610 N N . LYS A 1 207 ? -11.067 -13.386 8.354 1.00 86.88 207 LYS A N 1
ATOM 1611 C CA . LYS A 1 207 ? -11.620 -14.688 7.925 1.00 86.88 207 LYS A CA 1
ATOM 1612 C C . LYS A 1 207 ? -12.625 -14.559 6.769 1.00 86.88 207 LYS A C 1
ATOM 1614 O O . LYS A 1 207 ? -13.691 -15.166 6.778 1.00 86.88 207 LYS A O 1
ATOM 1619 N N . LEU A 1 208 ? -12.285 -13.733 5.781 1.00 82.69 208 LEU A N 1
ATOM 1620 C CA . LEU A 1 208 ? -13.175 -13.426 4.662 1.00 82.69 208 LEU A CA 1
ATOM 1621 C C . LEU A 1 208 ? -13.110 -14.538 3.606 1.00 82.69 208 LEU A C 1
ATOM 1623 O O . LEU A 1 208 ? -12.086 -14.715 2.939 1.00 82.69 208 LEU A O 1
ATOM 1627 N N . ASP A 1 209 ? -14.220 -15.251 3.416 1.00 75.62 209 ASP A N 1
ATOM 1628 C CA . ASP A 1 209 ? -14.326 -16.323 2.425 1.00 75.62 209 ASP A CA 1
ATOM 1629 C C . ASP A 1 209 ? -14.351 -15.802 0.977 1.00 75.62 209 ASP A C 1
ATOM 1631 O O . ASP A 1 209 ? -14.951 -14.774 0.647 1.00 75.62 209 ASP A O 1
ATOM 1635 N N . ASN A 1 210 ? -13.734 -16.565 0.068 1.00 67.00 210 ASN A N 1
ATOM 1636 C CA . ASN A 1 210 ? -13.638 -16.225 -1.359 1.00 67.00 210 ASN A CA 1
ATOM 1637 C C . ASN A 1 210 ? -15.004 -16.128 -2.064 1.00 67.00 210 ASN A C 1
ATOM 1639 O O . ASN A 1 210 ? -15.162 -15.324 -2.982 1.00 67.00 210 ASN A O 1
ATOM 1643 N N . GLU A 1 211 ? -15.977 -16.935 -1.637 1.00 61.47 211 GLU A N 1
ATOM 1644 C CA . GLU A 1 211 ? -17.350 -16.947 -2.162 1.00 61.47 211 GLU A CA 1
ATOM 1645 C C . GLU A 1 211 ? -18.101 -15.651 -1.834 1.00 61.47 211 GLU A C 1
ATOM 1647 O O . GLU A 1 211 ? -18.765 -15.075 -2.698 1.00 61.47 211 GLU A O 1
ATOM 1652 N N . LYS A 1 212 ? -17.951 -15.157 -0.599 1.00 60.56 212 LYS A N 1
ATOM 1653 C CA . LYS A 1 212 ? -18.594 -13.925 -0.132 1.00 60.56 212 LYS A CA 1
ATOM 1654 C C . LYS A 1 212 ? -17.982 -12.701 -0.814 1.00 60.56 212 LYS A C 1
ATOM 1656 O O . LYS A 1 212 ? -18.698 -11.914 -1.422 1.00 60.56 212 LYS A O 1
ATOM 1661 N N . ALA A 1 213 ? -16.650 -12.658 -0.892 1.00 59.31 213 ALA A N 1
ATOM 1662 C CA . ALA A 1 213 ? -15.931 -11.606 -1.608 1.00 59.31 213 ALA A CA 1
ATOM 1663 C C . ALA A 1 213 ? -16.313 -11.501 -3.100 1.00 59.31 213 ALA A C 1
ATOM 1665 O O . ALA A 1 213 ? -16.328 -10.401 -3.641 1.00 59.31 213 ALA A O 1
ATOM 1666 N N . ARG A 1 214 ? -16.636 -12.614 -3.780 1.00 61.03 214 ARG A N 1
ATOM 1667 C CA . ARG A 1 214 ? -17.106 -12.587 -5.180 1.00 61.03 214 ARG A CA 1
ATOM 1668 C C . ARG A 1 214 ? -18.537 -12.067 -5.325 1.00 61.03 214 ARG A C 1
ATOM 1670 O O . ARG A 1 214 ? -18.805 -11.322 -6.264 1.00 61.03 214 ARG A O 1
ATOM 1677 N N . LYS A 1 215 ? -19.447 -12.460 -4.431 1.00 62.03 215 LYS A N 1
ATOM 1678 C CA . LYS A 1 215 ? -20.850 -12.009 -4.463 1.00 62.03 215 LYS A CA 1
ATOM 1679 C C . LYS A 1 215 ? -20.958 -10.520 -4.137 1.00 62.03 215 LYS A C 1
ATOM 1681 O O . LYS A 1 215 ? -21.633 -9.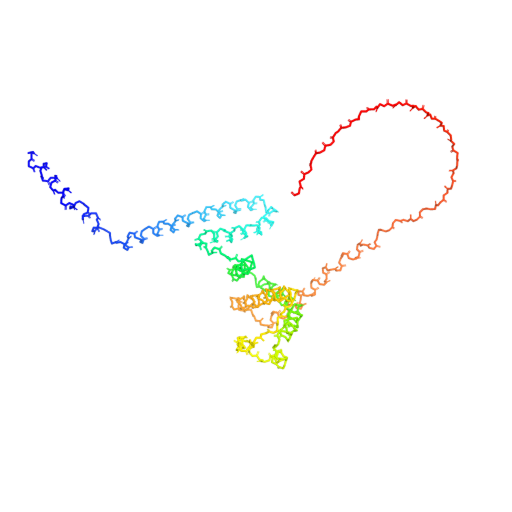794 -4.861 1.00 62.03 215 LYS A O 1
ATOM 1686 N N . ASP A 1 216 ? -20.207 -10.063 -3.141 1.00 60.25 216 ASP A N 1
ATOM 1687 C CA . ASP A 1 216 ? -20.179 -8.652 -2.751 1.00 60.25 216 ASP A CA 1
ATOM 1688 C C . ASP A 1 216 ? -19.480 -7.787 -3.809 1.00 60.25 216 ASP A C 1
ATOM 1690 O O . ASP A 1 216 ? -19.891 -6.658 -4.051 1.00 60.25 216 ASP A O 1
ATOM 1694 N N . GLN A 1 217 ? -18.491 -8.330 -4.532 1.00 63.84 217 GLN A N 1
ATOM 1695 C CA . GLN A 1 217 ? -17.886 -7.660 -5.688 1.00 63.84 217 GLN A CA 1
ATOM 1696 C C . GLN A 1 217 ? -18.912 -7.407 -6.807 1.00 63.84 217 GLN A C 1
ATOM 1698 O O . GLN A 1 217 ? -18.974 -6.295 -7.323 1.00 63.84 217 GLN A O 1
ATOM 1703 N N . ALA A 1 218 ? -19.756 -8.392 -7.131 1.00 62.72 218 ALA A N 1
ATOM 1704 C CA . ALA A 1 218 ? -20.811 -8.227 -8.134 1.00 62.72 218 ALA A CA 1
ATOM 1705 C C . ALA A 1 218 ? -21.880 -7.203 -7.705 1.00 62.72 218 ALA A C 1
ATOM 1707 O O . ALA A 1 218 ? -22.358 -6.427 -8.533 1.00 62.72 218 ALA A O 1
ATOM 1708 N N . GLN A 1 219 ? -22.229 -7.174 -6.415 1.00 64.62 219 GLN A N 1
ATOM 1709 C CA . GLN A 1 219 ? -23.164 -6.192 -5.864 1.00 64.62 219 GLN A CA 1
ATOM 1710 C C . GLN A 1 219 ? -22.574 -4.771 -5.885 1.00 64.62 219 GLN A C 1
ATOM 1712 O O . GLN A 1 219 ? -23.234 -3.840 -6.338 1.00 64.62 219 GLN A O 1
ATOM 1717 N N . LEU A 1 220 ? -21.310 -4.607 -5.485 1.00 61.12 220 LEU A N 1
ATOM 1718 C CA . LEU A 1 220 ? -20.613 -3.316 -5.516 1.00 61.12 220 LEU A CA 1
ATOM 1719 C C . LEU A 1 220 ? -20.429 -2.778 -6.941 1.00 61.12 220 LEU A C 1
ATOM 1721 O O . LEU A 1 220 ? -20.554 -1.573 -7.163 1.00 61.12 220 LEU A O 1
ATOM 1725 N N . ASP A 1 221 ? -20.152 -3.647 -7.917 1.00 69.56 221 ASP A N 1
ATOM 1726 C CA . ASP A 1 221 ? -20.089 -3.253 -9.328 1.00 69.56 221 ASP A CA 1
ATOM 1727 C C . ASP A 1 221 ? -21.449 -2.727 -9.823 1.00 69.56 221 ASP A C 1
ATOM 1729 O O . ASP A 1 221 ? -21.504 -1.687 -10.485 1.00 69.56 221 ASP A O 1
ATOM 1733 N N . PHE A 1 222 ? -22.553 -3.373 -9.433 1.00 61.75 222 PHE A N 1
ATOM 1734 C CA . PHE A 1 222 ? -23.910 -2.916 -9.744 1.00 61.75 222 PHE A CA 1
ATOM 1735 C C . PHE A 1 222 ? -24.254 -1.569 -9.078 1.00 61.75 222 PHE A C 1
ATOM 1737 O O . PHE A 1 222 ? -24.812 -0.672 -9.724 1.00 61.75 222 PHE A O 1
ATOM 1744 N N . ASP A 1 223 ? -23.886 -1.387 -7.810 1.00 64.44 223 ASP A N 1
ATOM 1745 C CA . ASP A 1 223 ? -24.143 -0.153 -7.058 1.00 64.44 223 ASP A CA 1
ATOM 1746 C C . ASP A 1 223 ? -23.337 1.035 -7.635 1.00 64.44 223 ASP A C 1
ATOM 1748 O O . ASP A 1 223 ? -23.868 2.125 -7.862 1.00 64.44 223 ASP A O 1
ATOM 1752 N N . LEU A 1 224 ? -22.077 0.815 -8.024 1.00 61.00 224 LEU A N 1
ATOM 1753 C CA . LEU A 1 224 ? -21.252 1.841 -8.679 1.00 61.00 224 LEU A CA 1
ATOM 1754 C C . LEU A 1 224 ? -21.723 2.184 -10.103 1.00 61.00 224 LEU A C 1
ATOM 1756 O O . LEU A 1 224 ? -21.540 3.315 -10.566 1.00 61.00 224 LEU A O 1
ATOM 1760 N N . GLU A 1 225 ? -22.315 1.236 -10.832 1.00 61.09 225 GLU A N 1
ATOM 1761 C CA . GLU A 1 225 ? -22.932 1.507 -12.136 1.00 61.09 225 GLU A CA 1
ATOM 1762 C C . GLU A 1 225 ? -24.255 2.271 -12.020 1.00 61.09 225 GLU A C 1
ATOM 1764 O O . GLU A 1 225 ? -24.562 3.127 -12.862 1.00 61.09 225 GLU A O 1
ATOM 1769 N N . THR A 1 226 ? -25.039 2.004 -10.977 1.00 58.06 226 THR A N 1
ATOM 1770 C CA . THR A 1 226 ? -26.298 2.711 -10.722 1.00 58.06 226 THR A CA 1
ATOM 1771 C C . THR A 1 226 ? -26.066 4.144 -10.241 1.00 58.06 226 THR A C 1
ATOM 1773 O O . THR A 1 226 ? -26.779 5.041 -10.699 1.00 58.06 226 THR A O 1
ATOM 1776 N N . GLU A 1 227 ? -25.005 4.414 -9.472 1.00 54.84 227 GLU A N 1
ATOM 1777 C CA . GLU A 1 227 ? -24.594 5.778 -9.091 1.00 54.84 227 GLU A CA 1
ATOM 1778 C C . GLU A 1 227 ? -24.037 6.630 -10.248 1.00 54.84 227 GLU A C 1
ATOM 1780 O O . GLU A 1 227 ? -24.032 7.863 -10.170 1.00 54.84 227 GLU A O 1
ATOM 1785 N N . LYS A 1 228 ? -23.608 6.026 -11.365 1.00 53.06 228 LYS A N 1
ATOM 1786 C CA . LYS A 1 228 ? -23.179 6.776 -12.565 1.00 53.06 228 LYS A CA 1
ATOM 1787 C C . LYS A 1 228 ? -24.352 7.311 -13.395 1.00 53.06 228 LYS A C 1
ATOM 1789 O O . LYS A 1 228 ? -24.218 8.338 -14.064 1.00 53.06 228 LYS A O 1
ATOM 1794 N N . LYS A 1 229 ? -25.524 6.671 -13.332 1.00 44.53 229 LYS A N 1
ATOM 1795 C CA . LYS A 1 229 ? -26.715 7.024 -14.131 1.00 44.53 229 LYS A CA 1
ATOM 1796 C C . LYS A 1 229 ? -27.486 8.311 -13.741 1.00 44.53 229 LYS A C 1
ATOM 1798 O O . LYS A 1 229 ? -28.190 8.820 -14.619 1.00 44.53 229 LYS A O 1
ATOM 1803 N N . PRO A 1 230 ? -27.390 8.927 -12.539 1.00 44.81 230 PRO A N 1
ATOM 1804 C CA . PRO A 1 230 ? -28.155 10.140 -12.226 1.00 44.81 230 PRO A CA 1
ATOM 1805 C C . PRO A 1 230 ? -27.566 11.418 -12.842 1.00 44.81 230 PRO A C 1
ATOM 1807 O O . PRO A 1 230 ? -28.306 12.369 -13.096 1.00 44.81 230 PRO A O 1
ATOM 1810 N N . LYS A 1 231 ? -26.249 11.467 -13.104 1.00 47.72 231 LYS A N 1
ATOM 1811 C CA . LYS A 1 231 ? -25.575 12.694 -13.578 1.00 47.72 231 LYS A CA 1
ATOM 1812 C C . LYS A 1 231 ? -25.749 12.941 -15.080 1.00 47.72 231 LYS A C 1
ATOM 1814 O O . LYS A 1 231 ? -25.776 14.091 -15.510 1.00 47.72 231 LYS A O 1
ATOM 1819 N N . GLU A 1 232 ? -25.975 11.896 -15.872 1.00 46.50 232 GLU A N 1
ATOM 1820 C CA . GLU A 1 232 ? -26.152 12.022 -17.326 1.00 46.50 232 GLU A CA 1
ATOM 1821 C C . GLU A 1 232 ? -27.572 12.466 -17.731 1.00 46.50 232 GLU A C 1
ATOM 1823 O O . GLU A 1 232 ? -27.770 13.080 -18.782 1.00 46.50 232 GLU A O 1
ATOM 1828 N N . ARG A 1 233 ? -28.576 12.237 -16.869 1.00 42.94 233 ARG A N 1
ATOM 1829 C CA . ARG A 1 233 ? -29.960 12.690 -17.108 1.00 42.94 233 ARG A CA 1
ATOM 1830 C C . ARG A 1 233 ? -30.182 14.175 -16.812 1.00 42.94 233 ARG A C 1
ATOM 1832 O O . ARG A 1 233 ? -31.106 14.756 -17.373 1.00 42.94 233 ARG A O 1
ATOM 1839 N N . GLN A 1 234 ? -29.335 14.813 -16.003 1.00 44.84 234 GLN A N 1
ATOM 1840 C CA . GLN A 1 234 ? -29.479 16.241 -15.686 1.00 44.84 234 GLN A CA 1
ATOM 1841 C C . GLN A 1 234 ? -28.771 17.172 -16.687 1.00 44.84 234 GLN A C 1
ATOM 1843 O O . GLN A 1 234 ? -29.145 18.340 -16.794 1.00 44.84 234 GLN A O 1
ATOM 1848 N N . LEU A 1 235 ? -27.818 16.672 -17.486 1.00 48.81 235 LEU A N 1
ATOM 1849 C CA . LEU A 1 235 ? -27.110 17.493 -18.480 1.00 48.81 235 LEU A CA 1
ATOM 1850 C C . LEU A 1 235 ? -27.887 17.688 -19.801 1.00 48.81 235 LEU A C 1
ATOM 1852 O O . LEU A 1 235 ? -27.540 18.561 -20.590 1.00 48.81 235 LEU A O 1
ATOM 1856 N N . LYS A 1 236 ? -28.964 16.925 -20.047 1.00 46.06 236 LYS A N 1
ATOM 1857 C CA . LYS A 1 236 ? -29.761 17.006 -21.291 1.00 46.06 236 LYS A CA 1
ATOM 1858 C C . LYS A 1 236 ? -30.951 17.980 -21.252 1.00 46.06 236 LYS A C 1
ATOM 1860 O O . LYS A 1 236 ? -31.712 18.024 -22.212 1.00 46.06 236 LYS A O 1
ATOM 1865 N N . LEU A 1 237 ? -31.121 18.783 -20.195 1.00 48.59 237 LEU A N 1
ATOM 1866 C CA . LEU A 1 237 ? -32.316 19.634 -20.017 1.00 48.59 237 LEU A CA 1
ATOM 1867 C C . LEU A 1 237 ? -32.066 21.149 -19.930 1.00 48.59 237 LEU A C 1
ATOM 1869 O O . LEU A 1 237 ? -32.968 21.896 -19.557 1.00 48.59 237 LEU A O 1
ATOM 1873 N N . LYS A 1 238 ? -30.888 21.645 -20.329 1.00 48.16 238 LYS A N 1
ATOM 1874 C CA . LYS A 1 238 ? -30.638 23.096 -20.426 1.00 48.16 238 LYS A CA 1
ATOM 1875 C C . LYS A 1 238 ? -29.935 23.492 -21.724 1.00 48.16 238 LYS A C 1
ATOM 1877 O O . LYS A 1 238 ? -28.777 23.886 -21.721 1.00 48.16 238 LYS A O 1
ATOM 1882 N N . THR A 1 239 ? -30.673 23.479 -22.830 1.00 41.91 239 THR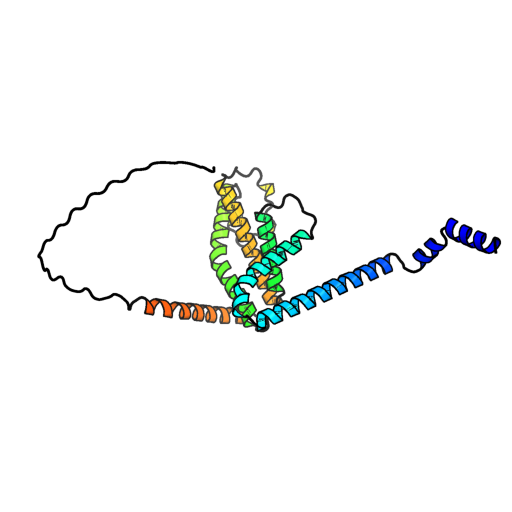 A N 1
ATOM 1883 C CA . THR A 1 239 ? -30.382 24.361 -23.973 1.00 41.91 239 THR A CA 1
ATOM 1884 C C . THR A 1 239 ? -31.498 25.403 -24.095 1.00 41.91 239 THR A C 1
ATOM 1886 O O . THR A 1 239 ? -32.653 25.012 -24.274 1.00 41.91 239 THR A O 1
ATOM 1889 N N . PRO A 1 240 ? -31.204 26.712 -23.981 1.00 41.75 240 PRO A N 1
ATOM 1890 C CA . PRO A 1 240 ? -32.212 27.765 -24.087 1.00 41.75 240 PRO A CA 1
ATOM 1891 C C . PRO A 1 240 ? -32.663 27.986 -25.548 1.00 41.75 240 PRO A C 1
ATOM 1893 O O . PRO A 1 240 ? -31.888 27.758 -26.481 1.00 41.75 240 PRO A O 1
ATOM 1896 N N . PRO A 1 241 ? -33.911 28.435 -25.786 1.00 42.75 241 PRO A N 1
ATOM 1897 C CA . PRO A 1 241 ? -34.495 28.472 -27.122 1.00 42.75 241 PRO A CA 1
ATOM 1898 C C . PRO A 1 241 ? -33.967 29.637 -27.976 1.00 42.75 241 PRO A C 1
ATOM 1900 O O . PRO A 1 241 ? -33.921 30.791 -27.548 1.00 42.75 241 PRO A O 1
ATOM 1903 N N . LYS A 1 242 ? -33.642 29.325 -29.240 1.00 45.06 242 LYS A N 1
ATOM 1904 C CA . LYS A 1 242 ? -33.318 30.265 -30.330 1.00 45.06 242 LYS A CA 1
ATOM 1905 C C . LYS A 1 242 ? -34.423 31.321 -30.489 1.00 45.06 242 LYS A C 1
ATOM 1907 O O . LYS A 1 242 ? -35.498 31.028 -31.013 1.00 45.06 242 LYS A O 1
ATOM 1912 N N . ARG A 1 243 ? -34.150 32.572 -30.103 1.00 44.44 243 ARG A N 1
ATOM 1913 C CA . ARG A 1 243 ? -35.046 33.714 -30.349 1.00 44.44 243 ARG A CA 1
ATOM 1914 C C . ARG A 1 243 ? -34.710 34.396 -31.681 1.00 44.44 243 ARG A C 1
ATOM 1916 O O . ARG A 1 243 ? -33.572 34.767 -31.950 1.00 44.44 243 ARG A O 1
ATOM 1923 N N . ARG A 1 244 ? -35.744 34.514 -32.520 1.00 46.44 244 ARG A N 1
ATOM 1924 C CA . ARG A 1 244 ? -35.768 35.095 -33.873 1.00 46.44 244 ARG A CA 1
ATOM 1925 C C . ARG A 1 244 ? -35.194 36.515 -33.934 1.00 46.44 244 ARG A C 1
ATOM 1927 O O . ARG A 1 244 ? -35.619 37.401 -33.199 1.00 46.44 244 ARG A O 1
ATOM 1934 N N . ARG A 1 245 ? -34.336 36.720 -34.938 1.00 42.97 245 ARG A N 1
ATOM 1935 C CA . ARG A 1 245 ? -33.965 37.998 -35.567 1.00 42.97 245 ARG A CA 1
ATOM 1936 C C . ARG A 1 245 ? -35.196 38.895 -35.782 1.00 42.97 245 ARG A C 1
ATOM 1938 O O . ARG A 1 245 ? -36.132 38.492 -36.474 1.00 42.97 245 ARG A O 1
ATOM 1945 N N . ARG A 1 246 ? -35.145 40.142 -35.308 1.00 42.69 246 ARG A N 1
ATOM 1946 C CA . ARG A 1 246 ? -35.888 41.252 -35.921 1.00 42.69 246 ARG A CA 1
ATOM 1947 C C . ARG A 1 246 ? -35.042 42.521 -35.866 1.00 42.69 246 ARG A C 1
ATOM 1949 O O . ARG A 1 246 ? -34.683 43.003 -34.801 1.00 42.69 246 ARG A O 1
ATOM 1956 N N . SER A 1 247 ? -34.700 43.002 -37.053 1.00 44.69 247 SER A N 1
ATOM 1957 C CA . SER A 1 247 ? -33.978 44.237 -37.333 1.00 44.69 247 SER A CA 1
ATOM 1958 C C . SER A 1 247 ? -34.751 45.467 -36.864 1.00 44.69 247 SER A C 1
ATOM 1960 O O . SER A 1 247 ? -35.921 45.606 -37.226 1.00 44.69 247 SER A O 1
ATOM 1962 N N . ARG A 1 248 ? -34.077 46.410 -36.202 1.00 41.94 248 ARG A N 1
ATOM 1963 C CA . ARG A 1 248 ? -34.393 47.841 -36.301 1.00 41.94 248 ARG A CA 1
ATOM 1964 C C . ARG A 1 248 ? -33.105 48.666 -36.279 1.00 41.94 248 ARG A C 1
ATOM 1966 O O . ARG A 1 248 ? -32.156 48.338 -35.580 1.00 41.94 248 ARG A O 1
ATOM 1973 N N . ARG A 1 249 ? -33.107 49.679 -37.140 1.00 39.00 249 ARG A N 1
ATOM 1974 C CA . ARG A 1 249 ? -32.052 50.636 -37.497 1.00 39.00 249 ARG A CA 1
ATOM 1975 C C . ARG A 1 249 ? -32.458 52.015 -36.934 1.00 39.00 249 ARG A C 1
ATOM 1977 O O . ARG A 1 249 ? -33.653 52.202 -36.710 1.00 39.00 249 ARG A O 1
ATOM 1984 N N . ALA A 1 250 ? -31.492 52.945 -36.866 1.00 34.81 250 ALA A N 1
ATOM 1985 C CA . ALA A 1 250 ? -31.566 54.382 -36.499 1.00 34.81 250 ALA A CA 1
ATOM 1986 C C . ALA A 1 250 ? -31.342 54.679 -34.994 1.00 34.81 250 ALA A C 1
ATOM 1988 O O . ALA A 1 250 ? -31.857 53.944 -34.166 1.00 34.81 250 ALA A O 1
ATOM 1989 N N . ALA A 1 251 ? -30.611 55.711 -34.545 1.00 35.16 251 ALA A N 1
ATOM 1990 C CA . ALA A 1 251 ? -29.838 56.783 -35.185 1.00 35.16 251 ALA A CA 1
ATOM 1991 C C . ALA A 1 251 ? -28.851 57.417 -34.164 1.00 35.16 251 ALA A C 1
ATOM 1993 O O . ALA A 1 251 ? -29.157 57.478 -32.981 1.00 35.16 251 ALA A O 1
ATOM 1994 N N . VAL A 1 252 ? -27.700 57.885 -34.669 1.00 36.78 252 VAL A N 1
ATOM 1995 C CA . VAL A 1 252 ? -26.975 59.151 -34.383 1.00 36.78 252 VAL A CA 1
ATOM 1996 C C . VAL A 1 252 ? -27.000 59.743 -32.956 1.00 36.78 252 VAL A C 1
ATOM 1998 O O . VAL A 1 252 ? -28.026 60.270 -32.540 1.00 36.78 252 VAL A O 1
ATOM 2001 N N . LYS A 1 253 ? -25.817 59.892 -32.325 1.00 39.88 253 LYS A N 1
ATOM 2002 C CA . LYS A 1 253 ? -25.248 61.215 -31.960 1.00 39.88 253 LYS A CA 1
ATOM 2003 C C . LYS A 1 253 ? -23.779 61.147 -31.515 1.00 39.88 253 LYS A C 1
ATOM 2005 O O . LYS A 1 253 ? -23.367 60.225 -30.825 1.00 39.88 253 LYS A O 1
ATOM 2010 N N . GLN A 1 254 ? -23.036 62.156 -31.965 1.00 38.53 254 GLN A N 1
ATOM 2011 C CA . GLN A 1 254 ? -21.648 62.504 -31.656 1.00 38.53 254 GLN A CA 1
ATOM 2012 C C . GLN A 1 254 ? -21.430 62.784 -30.163 1.00 38.53 254 GLN A C 1
ATOM 2014 O O . GLN A 1 254 ? -22.310 63.377 -29.543 1.00 38.53 254 GLN A O 1
ATOM 2019 N N . GLN A 1 255 ? -20.216 62.538 -29.661 1.00 40.44 255 GLN A N 1
ATOM 2020 C CA . GLN A 1 255 ? -19.387 63.617 -29.109 1.00 40.44 255 GLN A CA 1
ATOM 2021 C C . GLN A 1 255 ? -17.918 63.196 -28.970 1.00 40.44 255 GLN A C 1
ATOM 2023 O O . GLN A 1 255 ? -17.596 62.107 -28.509 1.00 40.44 255 GLN A O 1
ATOM 2028 N N . VAL A 1 256 ? -17.074 64.105 -29.447 1.00 39.88 256 VAL A N 1
ATOM 2029 C CA . VAL A 1 256 ? -15.619 64.178 -29.340 1.00 39.88 256 VAL A CA 1
ATOM 2030 C C . VAL A 1 256 ? -15.279 64.814 -27.992 1.00 39.88 256 VAL A C 1
ATOM 2032 O O . VAL A 1 256 ? -15.921 65.797 -27.625 1.00 39.88 256 VAL A O 1
ATOM 2035 N N . ALA A 1 257 ? -14.260 64.300 -27.308 1.00 42.84 257 ALA A N 1
ATOM 2036 C CA . ALA A 1 257 ? -13.414 65.081 -26.411 1.00 42.84 257 ALA A CA 1
ATOM 2037 C C . ALA A 1 257 ? -12.023 64.431 -26.362 1.00 42.84 257 ALA A C 1
ATOM 2039 O O . ALA A 1 257 ? -11.877 63.282 -25.948 1.00 42.84 257 ALA A O 1
ATOM 2040 N N . GLU A 1 258 ? -11.046 65.176 -26.868 1.00 38.56 258 GLU A N 1
ATOM 2041 C CA . GLU A 1 258 ? -9.610 64.982 -26.695 1.00 38.56 258 GLU A CA 1
ATOM 2042 C C . GLU A 1 258 ? -9.218 65.255 -25.237 1.00 38.56 258 GLU A C 1
ATOM 2044 O O . GLU A 1 258 ? -9.746 66.188 -24.632 1.00 38.56 258 GLU A O 1
ATOM 2049 N N . SER A 1 259 ? -8.246 64.508 -24.712 1.00 42.16 259 SER A N 1
ATOM 2050 C CA . SER A 1 259 ? -7.231 65.047 -23.798 1.00 42.16 259 SER A CA 1
ATOM 2051 C C . SER A 1 259 ? -6.114 64.023 -23.596 1.00 42.16 259 SER A C 1
ATOM 2053 O O . SER A 1 259 ? -6.325 62.981 -22.973 1.00 42.16 259 SER A O 1
ATOM 2055 N N . ASP A 1 260 ? -4.949 64.361 -24.147 1.00 44.72 260 ASP A N 1
ATOM 2056 C CA . ASP A 1 260 ? -3.630 63.808 -23.854 1.00 44.72 260 ASP A CA 1
ATOM 2057 C C . ASP A 1 260 ? -3.272 63.926 -22.364 1.00 44.72 260 ASP A C 1
ATOM 2059 O O . ASP A 1 260 ? -3.516 64.963 -21.745 1.00 44.72 260 ASP A O 1
ATOM 2063 N N . SER A 1 261 ? -2.569 62.928 -21.829 1.00 50.88 261 SER A N 1
ATOM 2064 C CA . SER A 1 261 ? -1.455 63.180 -20.909 1.00 50.88 261 SER A CA 1
ATOM 2065 C C . SER A 1 261 ? -0.475 62.011 -20.937 1.00 50.88 261 SER A C 1
ATOM 2067 O O . SER A 1 261 ? -0.867 60.854 -20.780 1.00 50.88 261 SER A O 1
ATOM 2069 N N . ALA A 1 262 ? 0.776 62.376 -21.182 1.00 49.12 262 ALA A N 1
ATOM 2070 C CA . ALA A 1 262 ? 1.973 61.562 -21.251 1.00 49.12 262 ALA A CA 1
ATOM 2071 C C . ALA A 1 262 ? 2.431 61.032 -19.875 1.00 49.12 262 ALA A C 1
ATOM 2073 O O . ALA A 1 262 ? 1.767 61.261 -18.865 1.00 49.12 262 ALA A O 1
ATOM 2074 N N . ASP A 1 263 ? 3.598 60.383 -19.921 1.00 49.78 263 ASP A N 1
ATOM 2075 C CA . ASP A 1 263 ? 4.524 59.979 -18.849 1.00 49.78 263 ASP A CA 1
ATOM 2076 C C . ASP A 1 263 ? 4.516 58.459 -18.614 1.00 49.78 263 ASP A C 1
ATOM 2078 O O . ASP A 1 263 ? 3.572 57.885 -18.074 1.00 49.78 263 ASP A O 1
ATOM 2082 N N . GLU A 1 264 ? 5.377 57.723 -19.326 1.00 49.22 264 GLU A N 1
ATOM 2083 C CA . GLU A 1 264 ? 6.829 57.517 -19.100 1.00 49.22 264 GLU A CA 1
ATOM 2084 C C . GLU A 1 264 ? 7.093 56.454 -18.023 1.00 49.22 264 GLU A C 1
ATOM 2086 O O . GLU A 1 264 ? 6.667 56.610 -16.886 1.00 49.22 264 GLU A O 1
ATOM 2091 N N . ASP A 1 265 ? 7.784 55.390 -18.467 1.00 47.62 265 ASP A N 1
ATOM 2092 C CA . ASP A 1 265 ? 8.840 54.607 -17.801 1.00 47.62 265 ASP A CA 1
ATOM 2093 C C . ASP A 1 265 ? 8.547 54.018 -16.393 1.00 47.62 265 ASP A C 1
ATOM 2095 O O . ASP A 1 265 ? 7.920 54.602 -15.529 1.00 47.62 265 ASP A O 1
ATOM 2099 N N . GLU A 1 266 ? 8.932 52.796 -16.029 1.00 47.94 266 GLU A N 1
ATOM 2100 C CA . GLU A 1 266 ? 10.275 52.243 -16.107 1.00 47.94 266 GLU A CA 1
ATOM 2101 C C . GLU A 1 266 ? 10.210 50.761 -15.655 1.00 47.94 266 GLU A C 1
ATOM 2103 O O . GLU A 1 266 ? 9.677 50.419 -14.603 1.00 47.94 266 GLU A O 1
ATOM 2108 N N . ASN A 1 267 ? 10.663 49.876 -16.537 1.00 47.44 267 ASN A N 1
ATOM 2109 C CA . ASN A 1 267 ? 11.588 48.755 -16.338 1.00 47.44 267 ASN A CA 1
ATOM 2110 C C . ASN A 1 267 ? 11.782 47.993 -14.988 1.00 47.44 267 ASN A C 1
ATOM 2112 O O . ASN A 1 267 ? 12.060 48.574 -13.947 1.00 47.44 267 ASN A O 1
ATOM 2116 N N . VAL A 1 268 ? 11.932 46.660 -15.175 1.00 43.84 268 VAL A N 1
ATOM 2117 C CA . VAL A 1 268 ? 12.911 45.717 -14.542 1.00 43.84 268 VAL A CA 1
ATOM 2118 C C . VAL A 1 268 ? 12.450 45.057 -13.222 1.00 43.84 268 VAL A C 1
ATOM 2120 O O . VAL A 1 268 ? 11.797 45.688 -12.410 1.00 43.84 268 VAL A O 1
ATOM 2123 N N . GLU A 1 269 ? 12.610 43.756 -12.928 1.00 46.31 269 GLU A N 1
ATOM 2124 C CA . GLU A 1 269 ? 13.615 42.700 -13.196 1.00 46.31 269 GLU A CA 1
ATOM 2125 C C . GLU A 1 269 ? 12.891 41.341 -12.975 1.00 46.31 269 GLU A C 1
ATOM 2127 O O . GLU A 1 269 ? 12.019 41.245 -12.116 1.00 46.31 269 GLU A O 1
ATOM 2132 N N . GLY A 1 270 ? 13.056 40.276 -13.765 1.00 41.72 270 GLY A N 1
ATOM 2133 C CA . GLY A 1 270 ? 14.251 39.437 -13.804 1.00 41.72 270 GLY A CA 1
ATOM 2134 C C . GLY A 1 270 ? 14.248 38.436 -12.643 1.00 41.72 270 GLY A C 1
ATOM 2135 O O . GLY A 1 270 ? 14.438 38.858 -11.521 1.00 41.72 270 GLY A O 1
ATOM 2136 N N . PHE A 1 271 ? 14.058 37.138 -12.902 1.00 43.09 271 PHE A N 1
ATOM 2137 C CA . PHE A 1 271 ? 14.775 36.057 -12.207 1.00 43.09 271 PHE A CA 1
ATOM 2138 C C . PHE A 1 271 ? 14.710 34.791 -13.066 1.00 43.09 271 PHE A C 1
ATOM 2140 O O . PHE A 1 271 ? 13.635 34.261 -13.358 1.00 43.09 271 PHE A O 1
ATOM 2147 N N . ALA A 1 272 ? 15.899 34.403 -13.524 1.00 47.88 272 ALA A N 1
ATOM 2148 C CA . ALA A 1 272 ? 16.240 33.062 -13.970 1.00 47.88 272 ALA A CA 1
ATOM 2149 C C . ALA A 1 272 ? 16.183 32.068 -12.799 1.00 47.88 272 ALA A C 1
ATOM 2151 O O . ALA A 1 272 ? 16.323 32.522 -11.638 1.00 47.88 272 ALA A O 1
#

Secondary structure (DSSP, 8-state):
-HHHHHHHHHHHHTTHHHHHHTTSS-HHHHHHHHHHHHHHHHHHHHHHHHHHHHHHHHH-GGGSHHHHHHHHHHHHHHHHHTS---TT--HHHHHHHHHHHHHHHHHHS--SSTHHHHHHHHHHHHHHHHHHHHHHHHHHHHHHHHT--GGGTS-TTS-GGG--GGGGPSPP---HHHHHHHHHHHHHHHHHHHHHHHHHHHHHHHT--HHHHHHHHHHHHHHHHHHHHHHHHHTTS-----------------------------------

Sequence (272 aa):
MKELLLYEEQRLGNGLATQRMDRSKSKEQQVQGDQEADASLIGNVMQAELGNLLAVYERFPSQFLTPSIKGIRDSYSFQLRNKPASANSSITVGNLKYLCYLAQIIAALPYEVENEPLYIIYLINRYASLRLGPVLDDLRETFAKAGVAADKLEDDESNLSQVDIDKYRPLSPLTGSELAALETNGCTAFALALMLHLKLALKANYKLDNEKARKDQAQLDFDLETEKKPKERQLKLKTPPKRRRRSRRAAVKQQVAESDSADEDENVEGFA

Foldseek 3Di:
DVVVVVVVVVCVVVCVVVVVVPVPADPVRVVVVVVVVVVVVVVVVVVVVVVVVVVVCVVCVVPVPVVVVVVLVVVLVVVQVVDPDPPDQDPLNVVLVSLLSVLVCLLPDPDPDPVPLLVLLLVLVVVCVVPVVVLLVLLLVLVVQQPDDSVQSPPPPRPCVPPDVVVRPPGDDDDPVSVVSNSVSVSVVSSSVSSVVSNVSSCVVVVDDPVNSVVVSVVVVVVVVVVVPPVVVVVPPDDDDDDDDDDDDDDDDDDDDDDDDDDDDDDDDDDD

Radius of gyration: 35.31 Å; chains: 1; bounding box: 75×86×104 Å

Organism: Phytophthora ramorum (NCBI:txid164328)

pLDDT: mean 72.39, std 17.57, range [34.81, 95.19]

InterPro domains:
  IPR024986 Sister chromatid cohesion C-terminal domain [PF12830] (95-126)
  IPR033031 Scc2/Nipped-B family [PTHR21704] (88-218)